Protein AF-A0A9X4RPV6-F1 (afdb_monomer_lite)

pLDDT: mean 88.68, std 17.24, range [26.91, 98.56]

Sequence (216 aa):
MQWIASFSATETVETGVLSFSPADNWWALANQGKLFLFALVYLLIRNYDFKQLKVKLEWRVLLWGPLIFIGAGLISDLAFTAFSYIPGLSGGYNFLGYLPYYDWNIMTVLNRFLAVDYSTVIYSLFNGFYEEFFFLGLLLSTDKKKRSLVLLFSTIVRISFHTYQGMVSALVIGVAFGLFYYYMYTRKNDNLLPYFLGHALADMVGTSFFSLFIAG

Structure (mmCIF, N/CA/C/O backbone):
data_AF-A0A9X4RPV6-F1
#
_entry.id   AF-A0A9X4RPV6-F1
#
loop_
_atom_site.group_PDB
_atom_site.id
_atom_site.type_symbol
_atom_site.label_atom_id
_atom_site.label_alt_id
_atom_site.label_comp_id
_atom_site.label_asym_id
_atom_site.label_entity_id
_atom_site.label_seq_id
_atom_site.pdbx_PDB_ins_code
_atom_site.Cartn_x
_atom_site.Cartn_y
_atom_site.Cartn_z
_atom_site.occupancy
_atom_site.B_iso_or_equiv
_atom_site.auth_seq_id
_atom_site.auth_comp_id
_atom_site.auth_asym_id
_atom_site.auth_atom_id
_atom_site.pdbx_PDB_model_num
ATOM 1 N N . MET A 1 1 ? 12.240 -8.143 -20.050 1.00 41.56 1 MET A N 1
ATOM 2 C CA . MET A 1 1 ? 12.759 -6.921 -19.398 1.00 41.56 1 MET A CA 1
ATOM 3 C C . MET A 1 1 ? 14.195 -6.684 -19.854 1.00 41.56 1 MET A C 1
ATOM 5 O O . MET A 1 1 ? 15.072 -7.408 -19.412 1.00 41.56 1 MET A O 1
ATOM 9 N N . GLN A 1 2 ? 14.426 -5.754 -20.789 1.00 27.88 2 GLN A N 1
ATOM 10 C CA . GLN A 1 2 ? 15.771 -5.452 -21.323 1.00 27.88 2 GLN A CA 1
ATOM 11 C C . GLN A 1 2 ? 15.981 -3.975 -21.728 1.00 27.88 2 GLN A C 1
ATOM 13 O O . GLN A 1 2 ? 17.032 -3.639 -22.258 1.00 27.88 2 GLN A O 1
ATOM 18 N N . TRP A 1 3 ? 15.029 -3.073 -21.463 1.00 26.91 3 TRP A N 1
ATOM 19 C CA . TRP A 1 3 ? 15.023 -1.728 -22.068 1.00 26.91 3 TRP A CA 1
ATOM 20 C C . TRP A 1 3 ? 15.426 -0.558 -21.153 1.00 26.91 3 TRP A C 1
ATOM 22 O O . TRP A 1 3 ? 15.271 0.594 -21.537 1.00 26.91 3 TRP A O 1
ATOM 32 N N . ILE A 1 4 ? 16.005 -0.832 -19.978 1.00 36.50 4 ILE A N 1
ATOM 33 C CA . ILE A 1 4 ? 16.652 0.199 -19.132 1.00 36.50 4 ILE A CA 1
ATOM 34 C C . ILE A 1 4 ? 18.194 0.127 -19.233 1.00 36.50 4 ILE A C 1
ATOM 36 O O . ILE A 1 4 ? 18.899 1.030 -18.803 1.00 36.50 4 ILE A O 1
ATOM 40 N N . ALA A 1 5 ? 18.749 -0.903 -19.882 1.00 28.75 5 ALA A N 1
ATOM 41 C CA . ALA A 1 5 ? 20.188 -1.179 -19.868 1.00 28.75 5 ALA A CA 1
ATOM 42 C C . ALA A 1 5 ? 21.038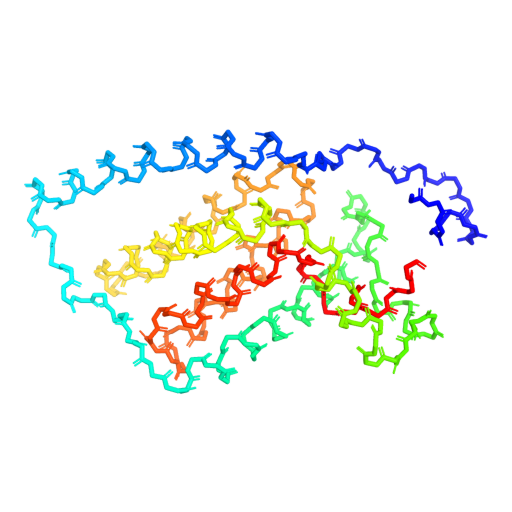 -0.403 -20.901 1.00 28.75 5 ALA A C 1
ATOM 44 O O . ALA A 1 5 ? 22.235 -0.662 -20.993 1.00 28.75 5 ALA A O 1
ATOM 45 N N . SER A 1 6 ? 20.477 0.506 -21.709 1.00 34.31 6 SER A N 1
ATOM 46 C CA . SER A 1 6 ? 21.208 1.060 -22.868 1.00 34.31 6 SER A CA 1
ATOM 47 C C . SER A 1 6 ? 21.722 2.497 -22.746 1.00 34.31 6 SER A C 1
ATOM 49 O O . SER A 1 6 ? 22.336 2.974 -23.698 1.00 34.31 6 SER A O 1
ATOM 51 N N . PHE A 1 7 ? 21.597 3.177 -21.602 1.00 32.94 7 PHE A N 1
ATOM 52 C CA . PHE A 1 7 ? 22.218 4.497 -21.435 1.00 32.94 7 PHE A CA 1
ATOM 53 C C . PHE A 1 7 ? 23.033 4.601 -20.141 1.00 32.94 7 PHE A C 1
ATOM 55 O O . PHE A 1 7 ? 22.523 4.886 -19.065 1.00 32.94 7 PHE A O 1
ATOM 62 N N . SER A 1 8 ? 24.345 4.427 -20.330 1.00 30.73 8 SER A N 1
ATOM 63 C CA . SER A 1 8 ? 25.457 4.560 -19.381 1.00 30.73 8 SER A CA 1
ATOM 64 C C . SER A 1 8 ? 25.695 3.371 -18.437 1.00 30.73 8 SER A C 1
ATOM 66 O O . SER A 1 8 ? 24.913 3.090 -17.544 1.00 30.73 8 SER A O 1
ATOM 68 N N . ALA A 1 9 ? 26.824 2.699 -18.689 1.00 30.48 9 ALA A N 1
ATOM 69 C CA . ALA A 1 9 ? 27.631 1.912 -17.757 1.00 30.48 9 ALA A CA 1
ATOM 70 C C . ALA A 1 9 ? 26.894 0.951 -16.806 1.00 30.48 9 ALA A C 1
ATOM 72 O O . ALA A 1 9 ? 26.433 1.332 -15.743 1.00 30.48 9 ALA A O 1
ATOM 73 N N . THR A 1 10 ? 26.919 -0.330 -17.176 1.00 36.59 10 THR A N 1
ATOM 74 C CA . THR A 1 10 ? 27.244 -1.468 -16.300 1.00 36.59 10 THR A CA 1
ATOM 75 C C . THR A 1 10 ? 26.964 -1.309 -14.800 1.00 36.59 10 THR A C 1
ATOM 77 O O . THR A 1 10 ? 27.858 -1.470 -13.977 1.00 36.59 10 THR A O 1
ATOM 80 N N . GLU A 1 11 ? 25.707 -1.120 -14.431 1.00 33.03 11 GLU A N 1
ATOM 81 C CA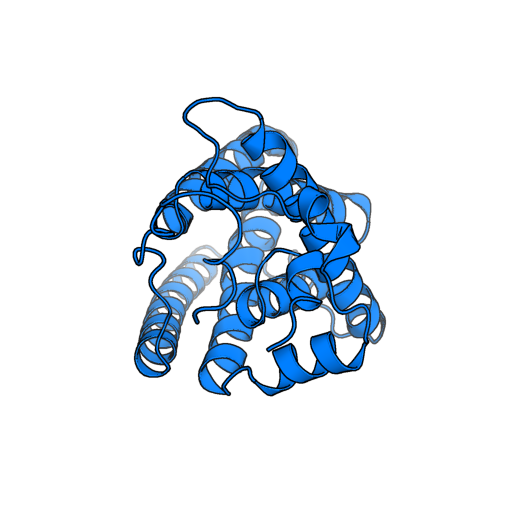 . GLU A 1 11 ? 25.181 -1.728 -13.220 1.00 33.03 11 GLU A CA 1
ATOM 82 C C . GLU A 1 11 ? 24.090 -2.681 -13.678 1.00 33.03 11 GLU A C 1
ATOM 84 O O . GLU A 1 11 ? 23.047 -2.294 -14.207 1.00 33.03 11 GLU A O 1
ATOM 89 N N . THR A 1 12 ? 24.379 -3.974 -13.558 1.00 31.70 12 THR A N 1
ATOM 90 C CA . THR A 1 12 ? 23.336 -4.985 -13.507 1.00 31.70 12 THR A CA 1
ATOM 91 C C . THR A 1 12 ? 22.351 -4.519 -12.448 1.00 31.70 12 THR A C 1
ATOM 93 O O . THR A 1 12 ? 22.670 -4.594 -11.264 1.00 31.70 12 THR A O 1
ATOM 96 N N . VAL A 1 13 ? 21.187 -4.008 -12.863 1.00 38.28 13 VAL A N 1
ATOM 97 C CA . VAL A 1 13 ? 20.015 -3.938 -11.987 1.00 38.28 13 VAL A CA 1
ATOM 98 C C . VAL A 1 13 ? 19.946 -5.316 -11.359 1.00 38.28 13 VAL A C 1
ATOM 100 O O . VAL A 1 13 ? 19.796 -6.296 -12.096 1.00 38.28 13 VAL A O 1
ATOM 103 N N . GLU A 1 14 ? 20.209 -5.404 -10.054 1.00 34.62 14 GLU A N 1
ATOM 104 C CA . GLU A 1 14 ? 20.222 -6.680 -9.359 1.00 34.62 14 GLU A CA 1
ATOM 105 C C . GLU A 1 14 ? 18.955 -7.421 -9.770 1.00 34.62 14 GLU A C 1
ATOM 107 O O . GLU A 1 14 ? 17.832 -6.969 -9.543 1.00 34.62 14 GLU A O 1
ATOM 112 N N . THR A 1 15 ? 19.144 -8.589 -10.371 1.00 38.56 15 THR A N 1
ATOM 113 C CA . THR A 1 15 ? 18.110 -9.584 -10.663 1.00 38.56 15 THR A CA 1
ATOM 114 C C . THR A 1 15 ? 17.518 -10.170 -9.367 1.00 38.56 15 THR A C 1
ATOM 116 O O . THR A 1 15 ? 17.123 -11.330 -9.335 1.00 38.56 15 THR A O 1
ATOM 119 N N . GLY A 1 16 ? 17.536 -9.399 -8.273 1.00 40.56 16 GLY A N 1
ATOM 120 C CA . GLY A 1 16 ? 17.254 -9.790 -6.898 1.00 40.56 16 GLY A CA 1
ATOM 121 C C . GLY A 1 16 ? 15.913 -9.292 -6.363 1.00 40.56 16 GLY A C 1
ATOM 122 O O . GLY A 1 16 ? 15.512 -9.730 -5.289 1.00 40.56 16 GLY A O 1
ATOM 123 N N . VAL A 1 17 ? 15.175 -8.442 -7.093 1.00 49.34 17 VAL A N 1
ATOM 124 C CA . VAL A 1 17 ? 13.754 -8.229 -6.776 1.00 49.34 17 VAL A CA 1
ATOM 125 C C . VAL A 1 17 ? 13.005 -9.474 -7.233 1.00 49.34 17 VAL A C 1
ATOM 127 O O . VAL A 1 17 ? 12.808 -9.686 -8.429 1.00 49.34 17 VAL A O 1
ATOM 130 N N . LEU A 1 18 ? 12.631 -10.323 -6.274 1.00 55.97 18 LEU A N 1
ATOM 131 C CA . LEU A 1 18 ? 11.821 -11.511 -6.524 1.00 55.97 18 LEU A CA 1
ATOM 132 C C . LEU A 1 18 ? 10.511 -11.084 -7.197 1.00 55.97 18 LEU A C 1
ATOM 134 O O . LEU A 1 18 ? 9.634 -10.502 -6.561 1.00 55.97 18 LEU A O 1
ATOM 138 N N . SER A 1 19 ? 10.385 -11.351 -8.496 1.00 65.75 19 SER A N 1
ATOM 139 C CA . SER A 1 19 ? 9.109 -11.235 -9.191 1.00 65.75 19 SER A CA 1
ATOM 140 C C . SER A 1 19 ? 8.231 -12.404 -8.764 1.00 65.75 19 SER A C 1
ATOM 142 O O . SER A 1 19 ? 8.635 -13.557 -8.930 1.00 65.75 19 SER A O 1
ATOM 144 N N . PHE A 1 20 ? 7.047 -12.118 -8.235 1.00 78.25 20 PHE A N 1
ATOM 145 C CA . PHE A 1 20 ? 6.103 -13.156 -7.846 1.00 78.25 20 PHE A CA 1
ATOM 146 C C . PHE A 1 20 ? 5.537 -13.821 -9.101 1.00 78.25 20 PHE A C 1
ATOM 148 O O . PHE A 1 20 ? 5.007 -13.157 -9.992 1.00 78.25 20 PHE A O 1
ATOM 155 N N . SER A 1 21 ? 5.664 -15.142 -9.184 1.00 90.12 21 SER A N 1
ATOM 156 C CA . SER A 1 21 ? 4.927 -15.932 -10.162 1.00 90.12 21 SER A CA 1
ATOM 157 C C . SER A 1 21 ? 3.460 -16.073 -9.734 1.00 90.12 21 SER A C 1
ATOM 159 O O . SER A 1 21 ? 3.132 -15.893 -8.557 1.00 90.12 21 SER A O 1
ATOM 161 N N . PRO A 1 22 ? 2.559 -16.503 -10.636 1.00 93.38 22 PRO A N 1
ATOM 162 C CA . PRO A 1 22 ? 1.189 -16.806 -10.242 1.00 93.38 22 PRO A CA 1
ATOM 163 C C . PRO A 1 22 ? 1.085 -17.832 -9.103 1.00 93.38 22 PRO A C 1
ATOM 165 O O . PRO A 1 22 ? 0.206 -17.729 -8.250 1.00 93.38 22 PRO A O 1
ATOM 168 N N . ALA A 1 23 ? 1.994 -18.811 -9.048 1.00 95.00 23 ALA A N 1
ATOM 169 C CA . ALA A 1 23 ? 2.036 -19.785 -7.959 1.00 95.00 23 ALA A CA 1
ATOM 170 C C . ALA A 1 23 ? 2.421 -19.135 -6.618 1.00 95.00 23 ALA A C 1
ATOM 172 O O . ALA A 1 23 ? 1.825 -19.466 -5.590 1.00 95.00 23 ALA A O 1
ATOM 173 N N . ASP A 1 24 ? 3.353 -18.177 -6.638 1.00 93.56 24 ASP A N 1
ATOM 174 C CA . ASP A 1 24 ? 3.757 -17.423 -5.448 1.00 93.56 24 ASP A CA 1
ATOM 175 C C . ASP A 1 24 ? 2.604 -16.566 -4.923 1.00 93.56 24 ASP A C 1
ATOM 177 O O . ASP A 1 24 ? 2.366 -16.547 -3.717 1.00 93.56 24 ASP A O 1
ATOM 181 N N . ASN A 1 25 ? 1.826 -15.938 -5.813 1.00 95.19 25 ASN A N 1
ATOM 182 C CA . ASN A 1 25 ? 0.630 -15.174 -5.441 1.00 95.19 25 ASN A CA 1
ATOM 183 C C . ASN A 1 25 ? -0.400 -16.045 -4.711 1.00 95.19 25 ASN A C 1
ATOM 185 O O . ASN A 1 25 ? -0.905 -15.664 -3.654 1.00 95.19 25 ASN A O 1
ATOM 189 N N . TRP A 1 26 ? -0.693 -17.244 -5.229 1.00 97.00 26 TRP A N 1
ATOM 190 C CA . TRP A 1 26 ? -1.620 -18.174 -4.574 1.00 97.00 26 TRP A CA 1
ATOM 191 C C . TRP A 1 26 ? -1.096 -18.674 -3.230 1.00 97.00 26 TRP A C 1
ATOM 193 O O . TRP A 1 26 ? -1.853 -18.768 -2.260 1.00 97.00 26 TRP A O 1
ATOM 203 N N . TRP A 1 27 ? 0.199 -18.977 -3.153 1.00 96.12 27 TRP A N 1
ATOM 204 C CA . TRP A 1 27 ? 0.835 -19.405 -1.913 1.00 96.12 27 TRP A CA 1
ATOM 205 C C . TRP A 1 27 ? 0.835 -18.288 -0.860 1.00 96.12 27 TRP A C 1
ATOM 207 O O . TRP A 1 27 ? 0.514 -18.534 0.308 1.00 96.12 27 TRP A O 1
ATOM 217 N N . ALA A 1 28 ? 1.139 -17.055 -1.265 1.00 94.25 28 ALA A N 1
ATOM 218 C CA . ALA A 1 28 ? 1.102 -15.880 -0.407 1.00 94.25 28 ALA A CA 1
ATOM 219 C C . ALA A 1 28 ? -0.326 -15.611 0.084 1.00 94.25 28 ALA A C 1
ATOM 221 O O . ALA A 1 28 ? -0.537 -15.492 1.291 1.00 94.25 28 ALA A O 1
ATOM 222 N N . LEU A 1 29 ? -1.316 -15.640 -0.815 1.00 97.00 29 LEU A N 1
ATOM 223 C CA . LEU A 1 29 ? -2.734 -15.494 -0.482 1.00 97.00 29 LEU A CA 1
ATOM 224 C C . LEU A 1 29 ? -3.183 -16.528 0.560 1.00 97.00 29 LEU A C 1
ATOM 226 O O . LEU A 1 29 ? -3.800 -16.171 1.565 1.00 97.00 29 LEU A O 1
ATOM 230 N N . ALA A 1 30 ? -2.844 -17.806 0.366 1.00 98.00 30 ALA A N 1
ATOM 231 C CA . ALA A 1 30 ? -3.206 -18.871 1.300 1.00 98.00 30 ALA A CA 1
ATOM 232 C C . ALA A 1 30 ? -2.565 -18.670 2.685 1.00 98.00 30 ALA A C 1
ATOM 234 O O . ALA A 1 30 ? -3.220 -18.854 3.717 1.00 98.00 30 ALA A O 1
ATOM 235 N N . ASN A 1 31 ? -1.292 -18.265 2.734 1.00 96.75 31 ASN A N 1
ATOM 236 C CA . ASN A 1 31 ? -0.602 -18.027 4.000 1.00 96.75 31 ASN A CA 1
ATOM 237 C C . ASN A 1 31 ? -1.101 -16.777 4.724 1.00 96.75 31 ASN A C 1
ATOM 239 O O . ASN A 1 31 ? -1.331 -16.848 5.934 1.00 96.75 31 ASN A O 1
ATOM 243 N N . GLN A 1 32 ? -1.322 -15.671 4.013 1.00 96.12 32 GLN A N 1
ATOM 244 C CA . GLN A 1 32 ? -1.925 -14.477 4.599 1.00 96.12 32 GLN A CA 1
ATOM 245 C C . GLN A 1 32 ? -3.344 -14.767 5.086 1.00 96.12 32 GLN A C 1
ATOM 247 O O . GLN A 1 32 ? -3.683 -14.391 6.202 1.00 96.12 32 GLN A O 1
ATOM 252 N N . GLY A 1 33 ? -4.147 -15.515 4.323 1.00 98.25 33 GLY A N 1
ATOM 253 C CA . GLY A 1 33 ? -5.487 -15.941 4.734 1.00 98.25 33 GLY A CA 1
ATOM 254 C C . GLY A 1 33 ? -5.477 -16.756 6.030 1.00 98.25 33 GLY A C 1
ATOM 255 O O . GLY A 1 33 ? -6.269 -16.500 6.937 1.00 98.25 33 GLY A O 1
ATOM 256 N N . LYS A 1 34 ? -4.525 -17.686 6.170 1.00 98.38 34 LYS A N 1
ATOM 257 C CA . LYS A 1 34 ? -4.320 -18.470 7.398 1.00 98.38 34 LYS A CA 1
ATOM 258 C C . LYS A 1 34 ? -3.942 -17.587 8.595 1.00 98.38 34 LYS A C 1
ATOM 260 O O . LYS A 1 34 ? -4.520 -17.735 9.670 1.00 98.38 34 LYS A O 1
ATOM 265 N N . LEU A 1 35 ? -2.991 -16.667 8.422 1.00 97.81 35 LEU A N 1
ATOM 266 C CA . LEU A 1 35 ? -2.572 -15.737 9.481 1.00 97.81 35 LEU A CA 1
ATOM 267 C C . LEU A 1 35 ? -3.693 -14.766 9.862 1.00 97.81 35 LEU A C 1
ATOM 269 O O . LEU A 1 35 ? -3.927 -14.526 11.046 1.00 97.81 35 LEU A O 1
ATOM 273 N N . PHE A 1 36 ? -4.427 -14.269 8.869 1.00 97.94 36 PHE A N 1
ATOM 274 C CA . PHE A 1 36 ? -5.595 -13.424 9.064 1.00 97.94 36 PHE A CA 1
ATOM 275 C C . PHE A 1 36 ? -6.677 -14.148 9.863 1.00 97.94 36 PHE A C 1
ATOM 277 O O . PHE A 1 36 ? -7.228 -13.570 10.795 1.00 97.94 36 PHE A O 1
ATOM 284 N N . LEU A 1 37 ? -6.940 -15.426 9.570 1.00 98.31 37 LEU A N 1
ATOM 285 C CA . LEU A 1 37 ? -7.897 -16.225 10.331 1.00 98.31 37 LEU A CA 1
ATOM 286 C C . LEU A 1 37 ? -7.478 -16.359 11.802 1.00 98.31 37 LEU A C 1
ATOM 288 O O . LEU A 1 37 ? -8.310 -16.169 12.688 1.00 98.31 37 LEU A O 1
ATOM 292 N N . PHE A 1 38 ? -6.195 -16.618 12.082 1.00 98.25 38 PHE A N 1
ATOM 293 C CA . PHE A 1 38 ? -5.696 -16.647 13.462 1.00 98.25 38 PHE A CA 1
ATOM 294 C C . PHE A 1 38 ? -5.838 -15.293 14.162 1.00 98.25 38 PHE A C 1
ATOM 296 O O . PHE A 1 38 ? -6.288 -15.241 15.308 1.00 98.25 38 PHE A O 1
ATOM 303 N N . ALA A 1 39 ? -5.508 -14.198 13.475 1.00 97.19 39 ALA A N 1
ATOM 304 C CA . ALA A 1 39 ? -5.686 -12.851 14.006 1.00 97.19 39 ALA A CA 1
ATOM 305 C C . ALA A 1 39 ? -7.167 -12.543 14.280 1.00 97.19 39 ALA A C 1
ATOM 307 O O . ALA A 1 39 ? -7.496 -12.003 15.334 1.00 97.19 39 ALA A O 1
ATOM 308 N N . LEU A 1 40 ? -8.072 -12.938 13.383 1.00 97.62 40 LEU A N 1
ATOM 309 C CA . LEU A 1 40 ? -9.509 -12.745 13.541 1.00 97.62 40 LEU A CA 1
ATOM 310 C C . LEU A 1 40 ? -10.047 -13.524 14.746 1.00 97.62 40 LEU A C 1
ATOM 312 O O . LEU A 1 40 ? -10.735 -12.944 15.583 1.00 97.62 40 LEU A O 1
ATOM 316 N N . VAL A 1 41 ? -9.683 -14.804 14.884 1.00 98.44 41 VAL A N 1
ATOM 317 C CA . VAL A 1 41 ? -10.038 -15.623 16.055 1.00 98.44 41 VAL A CA 1
ATOM 318 C C . VAL A 1 41 ? -9.522 -14.978 17.341 1.00 98.44 41 VAL A C 1
ATOM 320 O O . VAL A 1 41 ? -10.271 -14.857 18.309 1.00 98.44 41 VAL A O 1
ATOM 323 N N . TYR A 1 42 ? -8.276 -14.500 17.348 1.00 98.00 42 TYR A N 1
ATOM 324 C CA . TYR A 1 42 ? -7.719 -13.786 18.493 1.00 98.00 42 TYR A CA 1
ATOM 325 C C . TYR A 1 42 ? -8.532 -12.529 18.841 1.00 98.00 42 TYR A C 1
ATOM 327 O O . TYR A 1 42 ? -8.904 -12.342 19.998 1.00 98.00 42 TYR A O 1
ATOM 335 N N . LEU A 1 43 ? -8.861 -11.685 17.859 1.00 97.56 43 LEU A N 1
ATOM 336 C CA . LEU A 1 43 ? -9.652 -10.469 18.074 1.00 97.56 43 LEU A CA 1
ATOM 337 C C . LEU A 1 43 ? -11.061 -10.776 18.600 1.00 97.56 43 LEU A C 1
ATOM 339 O O . LEU A 1 43 ? -11.543 -10.068 19.486 1.00 97.56 43 LEU A O 1
ATOM 343 N N . LEU A 1 44 ? -11.691 -11.850 18.113 1.00 97.94 44 LEU A N 1
ATOM 344 C CA . LEU A 1 44 ? -12.985 -12.326 18.607 1.00 97.94 44 LEU A CA 1
ATOM 345 C C . LEU A 1 44 ? -12.896 -12.769 20.073 1.00 97.94 44 LEU A C 1
ATOM 347 O O . LEU A 1 44 ? -13.696 -12.319 20.889 1.00 97.94 44 LEU A O 1
ATOM 351 N N . ILE A 1 45 ? -11.883 -13.564 20.441 1.00 98.38 45 ILE A N 1
ATOM 352 C CA . ILE A 1 45 ? -11.634 -13.973 21.838 1.00 98.38 45 ILE A CA 1
ATOM 353 C C . ILE A 1 45 ? -11.412 -12.748 22.737 1.00 98.38 45 ILE A C 1
ATOM 355 O O . ILE A 1 45 ? -11.832 -12.720 23.894 1.00 98.38 45 ILE A O 1
ATOM 359 N N . ARG A 1 46 ? -10.752 -11.712 22.212 1.00 97.44 46 ARG A N 1
ATOM 360 C CA . ARG A 1 46 ? -10.494 -10.454 22.925 1.00 97.44 46 ARG A CA 1
ATOM 361 C C . ARG A 1 46 ? -11.683 -9.491 22.936 1.00 97.44 46 ARG A C 1
ATOM 363 O O . ARG A 1 46 ? -11.535 -8.407 23.495 1.00 97.44 46 ARG A O 1
ATOM 370 N N . ASN A 1 47 ? -12.835 -9.877 22.381 1.00 96.50 47 ASN A N 1
ATOM 371 C CA . ASN A 1 47 ? -14.030 -9.039 22.254 1.00 96.50 47 ASN A CA 1
ATOM 372 C C . ASN A 1 47 ? -13.722 -7.675 21.615 1.00 96.50 47 ASN A C 1
ATOM 374 O O . ASN A 1 47 ? -14.194 -6.635 22.074 1.00 96.50 47 ASN A O 1
ATOM 378 N N . TYR A 1 48 ? -12.875 -7.670 20.583 1.00 96.69 48 TYR A N 1
ATOM 379 C CA . TYR A 1 48 ? -12.536 -6.451 19.860 1.00 96.69 48 TYR A CA 1
ATOM 380 C C . TYR A 1 48 ? -13.790 -5.839 19.215 1.00 96.69 48 TYR A C 1
ATOM 382 O O . TYR A 1 48 ? -14.546 -6.524 18.525 1.00 96.69 48 TYR A O 1
ATOM 390 N N . ASP A 1 49 ? -14.006 -4.537 19.418 1.00 96.00 49 ASP A N 1
ATOM 391 C CA . ASP A 1 49 ? -15.132 -3.828 18.813 1.00 96.00 49 ASP A CA 1
ATOM 392 C C . ASP A 1 49 ? -14.827 -3.469 17.354 1.00 96.00 49 ASP A C 1
ATOM 394 O O . ASP A 1 49 ? -14.199 -2.452 17.065 1.00 96.00 49 ASP A O 1
ATOM 398 N N . PHE A 1 50 ? -15.293 -4.290 16.415 1.00 95.44 50 PHE A N 1
ATOM 399 C CA . PHE A 1 50 ? -15.119 -4.036 14.983 1.00 95.44 50 PHE A CA 1
ATOM 400 C C . PHE A 1 50 ? -15.886 -2.804 14.478 1.00 95.44 50 PHE A C 1
ATOM 402 O O . PHE A 1 50 ? -15.565 -2.305 13.403 1.00 95.44 50 PHE A O 1
ATOM 409 N N . LYS A 1 51 ? -16.853 -2.259 15.234 1.00 93.31 51 LYS A N 1
ATOM 410 C CA . LYS A 1 51 ? -17.622 -1.072 14.810 1.00 93.31 51 LYS A CA 1
ATOM 411 C C . LYS A 1 51 ? -16.768 0.192 14.741 1.00 93.31 51 LYS A C 1
ATOM 413 O O . LYS A 1 51 ? -17.147 1.146 14.063 1.00 93.31 51 LYS A O 1
ATOM 418 N N . GLN A 1 52 ? -15.623 0.211 15.425 1.00 93.75 52 GLN A N 1
ATOM 419 C CA . GLN A 1 52 ? -14.676 1.322 15.341 1.00 93.75 52 GLN A CA 1
ATOM 420 C C . GLN A 1 52 ? -13.953 1.385 13.984 1.00 93.75 52 GLN A C 1
ATOM 422 O O . GLN A 1 52 ? -13.453 2.447 13.610 1.00 93.75 52 GLN A O 1
ATOM 427 N N . LEU A 1 53 ? -13.923 0.277 13.233 1.00 95.44 53 LEU A N 1
ATOM 428 C CA . LEU A 1 53 ? -13.362 0.223 11.888 1.00 95.44 53 LEU A CA 1
ATOM 429 C C . LEU A 1 53 ? -14.391 0.731 10.880 1.00 95.44 53 LEU A C 1
ATOM 431 O O . LEU A 1 53 ? -15.446 0.135 10.665 1.00 95.44 53 LEU A O 1
ATOM 435 N N . LYS A 1 54 ? -14.074 1.843 10.223 1.00 95.94 54 LYS A N 1
ATOM 436 C CA . LYS A 1 54 ? -14.945 2.437 9.210 1.00 95.94 54 LYS A CA 1
ATOM 437 C C . LYS A 1 54 ? -14.618 1.850 7.845 1.00 95.94 54 LYS A C 1
ATOM 439 O O . LYS A 1 54 ? -13.737 2.340 7.150 1.00 95.94 54 LYS A O 1
ATOM 444 N N . VAL A 1 55 ? -15.353 0.817 7.452 1.00 96.44 55 VAL A N 1
ATOM 445 C CA . VAL A 1 55 ? -15.306 0.252 6.097 1.00 96.44 55 VAL A CA 1
ATOM 446 C C . VAL A 1 55 ? -16.666 0.483 5.453 1.00 96.44 55 VAL A C 1
ATOM 448 O O . VAL A 1 55 ? -17.639 -0.187 5.791 1.00 96.44 55 VAL A O 1
ATOM 451 N N . LYS A 1 56 ? -16.761 1.477 4.567 1.00 95.06 56 LYS A N 1
ATOM 452 C CA . LYS A 1 56 ? -18.019 1.839 3.902 1.00 95.06 56 LYS A CA 1
ATOM 453 C C . LYS A 1 56 ? -17.879 1.740 2.394 1.00 95.06 56 LYS A C 1
ATOM 455 O O . LYS A 1 56 ? -17.021 2.398 1.804 1.00 95.06 56 LYS A O 1
ATOM 460 N N . LEU A 1 57 ? -18.755 0.955 1.776 1.00 94.31 57 LEU A N 1
ATOM 461 C CA . LEU A 1 57 ? -18.894 0.935 0.329 1.00 94.31 57 LEU A CA 1
ATOM 462 C C . LEU A 1 57 ? -19.734 2.141 -0.101 1.00 94.31 57 LEU A C 1
ATOM 464 O O . LEU A 1 57 ? -20.945 2.177 0.094 1.00 94.31 57 LEU A O 1
ATOM 468 N N . GLU A 1 58 ? -19.070 3.143 -0.662 1.00 94.12 58 GLU A N 1
ATOM 469 C CA . GLU A 1 58 ? -19.687 4.365 -1.173 1.00 94.12 58 GLU A CA 1
ATOM 470 C C . GLU A 1 58 ? -19.060 4.703 -2.527 1.00 94.12 58 GLU A C 1
ATOM 472 O O . GLU A 1 58 ? -17.881 4.434 -2.750 1.00 94.12 58 GLU A O 1
ATOM 477 N N . TRP A 1 59 ? -19.796 5.375 -3.414 1.00 94.69 59 TRP A N 1
ATOM 478 C CA . TRP A 1 59 ? -19.280 5.779 -4.731 1.00 94.69 59 TRP A CA 1
ATOM 479 C C . TRP A 1 59 ? -17.994 6.613 -4.661 1.00 94.69 59 TRP A C 1
ATOM 481 O O . TRP A 1 59 ? -17.151 6.544 -5.551 1.00 94.69 59 TRP A O 1
ATOM 491 N N . ARG A 1 60 ? -17.797 7.349 -3.560 1.00 94.06 60 ARG A N 1
ATOM 492 C CA . ARG A 1 60 ? -16.576 8.122 -3.295 1.00 94.06 60 ARG A CA 1
ATOM 493 C C . ARG A 1 60 ? -15.321 7.250 -3.222 1.00 94.06 60 ARG A C 1
ATOM 495 O O . ARG A 1 60 ? -14.234 7.775 -3.425 1.00 94.06 60 ARG A O 1
ATOM 502 N N . VAL A 1 61 ? -15.443 5.950 -2.954 1.00 95.56 61 VAL A N 1
ATOM 503 C CA . VAL A 1 61 ? -14.312 5.010 -2.945 1.00 95.56 61 VAL A CA 1
ATOM 504 C C . VAL A 1 61 ? -13.668 4.910 -4.326 1.00 95.56 61 VAL A C 1
ATOM 506 O O . VAL A 1 61 ? -12.444 4.898 -4.409 1.00 95.56 61 VAL A O 1
ATOM 509 N N . LEU A 1 62 ? -14.469 4.942 -5.399 1.00 94.44 62 LEU A N 1
ATOM 510 C CA . LEU A 1 62 ? -13.968 4.912 -6.779 1.00 94.44 62 LEU A CA 1
ATOM 511 C C . LEU A 1 62 ? -13.174 6.171 -7.149 1.00 94.44 62 LEU A C 1
ATOM 513 O O . LEU A 1 62 ? -12.357 6.129 -8.058 1.00 94.44 62 LEU A O 1
ATOM 517 N N . LEU A 1 63 ? -13.392 7.279 -6.434 1.00 95.69 63 LEU A N 1
ATOM 518 C CA . LEU A 1 63 ? -12.582 8.488 -6.562 1.00 95.69 63 LEU A CA 1
ATOM 519 C C . LEU A 1 63 ? -11.352 8.427 -5.648 1.00 95.69 63 LEU A C 1
ATOM 521 O O . LEU A 1 63 ? -10.230 8.658 -6.087 1.00 95.69 63 LEU A O 1
ATOM 525 N N . TRP A 1 64 ? -11.552 8.120 -4.365 1.00 97.56 64 TRP A N 1
ATOM 526 C CA . TRP A 1 64 ? -10.482 8.170 -3.370 1.00 97.56 64 TRP A CA 1
ATOM 527 C C . TRP A 1 64 ? -9.417 7.093 -3.563 1.00 97.56 64 TRP A C 1
ATOM 529 O O . TRP A 1 64 ? -8.256 7.389 -3.315 1.00 97.56 64 TRP A O 1
ATOM 539 N N . GLY A 1 65 ? -9.775 5.885 -4.007 1.00 97.69 65 GLY A N 1
ATOM 540 C CA . GLY A 1 65 ? -8.806 4.810 -4.243 1.00 97.69 65 GLY A CA 1
ATOM 541 C C . GLY A 1 65 ? -7.734 5.211 -5.262 1.00 97.69 65 GLY A C 1
ATOM 542 O O . GLY A 1 65 ? -6.559 5.262 -4.897 1.00 97.69 65 GLY A O 1
ATOM 543 N N . PRO A 1 66 ? -8.117 5.599 -6.495 1.00 97.31 66 PRO A N 1
ATOM 544 C CA . PRO A 1 66 ? -7.174 6.115 -7.485 1.00 97.31 66 PRO A CA 1
ATOM 545 C C . PRO A 1 66 ? -6.414 7.364 -7.022 1.00 97.31 66 PRO A C 1
ATOM 547 O O . PRO A 1 66 ? -5.220 7.472 -7.278 1.00 97.31 66 PRO A O 1
ATOM 550 N N . LEU A 1 67 ? -7.057 8.295 -6.303 1.00 97.88 67 LEU A N 1
ATOM 551 C CA . LEU A 1 67 ? -6.370 9.485 -5.780 1.00 97.88 67 LEU A CA 1
ATOM 552 C C . LEU A 1 67 ? -5.291 9.143 -4.745 1.00 97.88 67 LEU A C 1
ATOM 554 O O . LEU A 1 67 ? -4.216 9.739 -4.765 1.00 97.88 67 LEU A O 1
ATOM 558 N N . ILE A 1 68 ? -5.569 8.202 -3.840 1.00 98.31 68 ILE A N 1
ATOM 559 C CA . ILE A 1 68 ? -4.597 7.720 -2.853 1.00 98.31 68 ILE A CA 1
ATOM 560 C C . ILE A 1 68 ? -3.454 7.002 -3.568 1.00 98.31 68 ILE A C 1
ATOM 562 O O . ILE A 1 68 ? -2.300 7.289 -3.267 1.00 98.31 68 ILE A O 1
ATOM 566 N N . PHE A 1 69 ? -3.760 6.136 -4.537 1.00 98.38 69 PHE A N 1
ATOM 567 C CA . PHE A 1 69 ? -2.756 5.456 -5.354 1.00 98.38 69 PHE A CA 1
ATOM 568 C C . PHE A 1 69 ? -1.825 6.450 -6.067 1.00 98.38 69 PHE A C 1
ATOM 570 O O . PHE A 1 69 ? -0.614 6.393 -5.879 1.00 98.38 69 PHE A O 1
ATOM 577 N N . ILE A 1 70 ? -2.379 7.422 -6.802 1.00 98.12 70 ILE A N 1
ATOM 578 C CA . ILE A 1 70 ? -1.597 8.444 -7.518 1.00 98.12 70 ILE A CA 1
ATOM 579 C C . ILE A 1 70 ? -0.773 9.291 -6.541 1.00 98.12 70 ILE A C 1
ATOM 581 O O . ILE A 1 70 ? 0.414 9.518 -6.766 1.00 98.12 70 ILE A O 1
ATOM 585 N N . GLY A 1 71 ? -1.379 9.751 -5.442 1.00 98.31 71 GLY A N 1
ATOM 586 C CA . GLY A 1 71 ? -0.692 10.575 -4.446 1.00 98.31 71 GLY A CA 1
ATOM 587 C C . GLY A 1 71 ? 0.469 9.841 -3.775 1.00 98.31 71 GLY A C 1
ATOM 588 O O . GLY A 1 71 ? 1.556 10.400 -3.637 1.00 98.31 71 GLY A O 1
ATOM 589 N N . ALA A 1 72 ? 0.264 8.576 -3.410 1.00 97.81 72 ALA A N 1
ATOM 590 C CA . ALA A 1 72 ? 1.310 7.729 -2.851 1.00 97.81 72 ALA A CA 1
ATOM 591 C C . ALA A 1 72 ? 2.408 7.425 -3.879 1.00 97.81 72 ALA A C 1
ATOM 593 O O . ALA A 1 72 ? 3.587 7.420 -3.526 1.00 97.81 72 ALA A O 1
ATOM 594 N N . GLY A 1 73 ? 2.022 7.243 -5.145 1.00 96.62 73 GLY A N 1
ATOM 595 C CA . GLY A 1 73 ? 2.929 7.058 -6.271 1.00 96.62 73 GLY A CA 1
ATOM 596 C C . GLY A 1 73 ? 3.890 8.228 -6.448 1.00 96.62 73 GLY A C 1
ATOM 597 O O . GLY A 1 73 ? 5.105 8.056 -6.410 1.00 96.62 73 GLY A O 1
ATOM 598 N N . LEU A 1 74 ? 3.345 9.442 -6.522 1.00 97.56 74 LEU A N 1
ATOM 599 C CA . LEU A 1 74 ? 4.127 10.674 -6.654 1.00 97.56 74 LEU A CA 1
ATOM 600 C C . LEU A 1 74 ? 5.046 10.926 -5.449 1.00 97.56 74 LEU A C 1
ATOM 602 O O . LEU A 1 74 ? 6.178 11.378 -5.607 1.00 97.56 74 LEU A O 1
ATOM 606 N N . ILE A 1 75 ? 4.578 10.630 -4.233 1.00 97.31 75 ILE A N 1
ATOM 607 C CA . ILE A 1 75 ? 5.407 10.732 -3.022 1.00 97.31 75 ILE A CA 1
ATOM 608 C C . ILE A 1 75 ? 6.553 9.722 -3.059 1.00 97.31 75 ILE A C 1
ATOM 610 O O . ILE A 1 75 ? 7.673 10.057 -2.671 1.00 97.31 75 ILE A O 1
ATOM 614 N N . SER A 1 76 ? 6.293 8.512 -3.547 1.00 94.19 76 SER A N 1
ATOM 615 C CA . SER A 1 76 ? 7.326 7.492 -3.715 1.00 94.19 76 SER A CA 1
ATOM 616 C C . SER A 1 76 ? 8.341 7.918 -4.772 1.00 94.19 76 SER A C 1
ATOM 618 O O . SER A 1 76 ? 9.535 7.824 -4.515 1.00 94.19 76 SER A O 1
ATOM 620 N N . ASP A 1 77 ? 7.904 8.483 -5.901 1.00 93.69 77 ASP A N 1
ATOM 621 C CA . ASP A 1 77 ? 8.792 9.012 -6.947 1.00 93.69 77 ASP A CA 1
ATOM 622 C C . ASP A 1 77 ? 9.740 10.095 -6.416 1.00 93.69 77 ASP A C 1
ATOM 624 O O . ASP A 1 77 ? 10.946 10.069 -6.688 1.00 93.69 77 ASP A O 1
ATOM 628 N N . LEU A 1 78 ? 9.209 11.018 -5.606 1.00 94.62 78 LEU A N 1
ATOM 629 C CA . LEU A 1 78 ? 10.001 12.033 -4.913 1.00 94.62 78 LEU A CA 1
ATOM 630 C C . LEU A 1 78 ? 10.985 11.403 -3.924 1.00 94.62 78 LEU A C 1
ATOM 632 O O . LEU A 1 78 ? 12.149 11.797 -3.889 1.00 94.62 78 LEU A O 1
ATOM 636 N N . ALA A 1 79 ? 10.538 10.425 -3.133 1.00 93.62 79 ALA A N 1
ATOM 637 C CA . ALA A 1 79 ? 11.372 9.766 -2.135 1.00 93.62 79 ALA A CA 1
ATOM 638 C C . ALA A 1 79 ? 12.510 8.963 -2.781 1.00 93.62 79 ALA A C 1
ATOM 640 O O . ALA A 1 79 ? 13.662 9.128 -2.390 1.00 93.62 79 ALA A O 1
ATOM 641 N N . PHE A 1 80 ? 12.221 8.157 -3.805 1.00 90.38 80 PHE A N 1
ATOM 642 C CA . PHE A 1 80 ? 13.230 7.429 -4.576 1.00 90.38 80 PHE A CA 1
ATOM 643 C C . PHE A 1 80 ? 14.252 8.382 -5.199 1.00 90.38 80 PHE A C 1
ATOM 645 O O . PHE A 1 80 ? 15.453 8.196 -5.015 1.00 90.38 80 PHE A O 1
ATOM 652 N N . THR A 1 81 ? 13.781 9.459 -5.836 1.00 89.69 81 THR A N 1
ATOM 653 C CA . THR A 1 81 ? 14.665 10.488 -6.398 1.00 89.69 81 THR A CA 1
ATOM 654 C C . THR A 1 81 ? 15.539 11.124 -5.314 1.00 89.69 81 THR A C 1
ATOM 656 O O . THR A 1 81 ? 16.742 11.271 -5.508 1.00 89.69 81 THR A O 1
ATOM 659 N N . ALA A 1 82 ? 14.985 11.445 -4.143 1.00 90.31 82 ALA A N 1
ATOM 660 C CA . ALA A 1 82 ? 15.760 11.981 -3.027 1.00 90.31 82 ALA A CA 1
ATOM 661 C C . ALA A 1 82 ? 16.841 10.996 -2.543 1.00 90.31 82 ALA A C 1
ATOM 663 O O . ALA A 1 82 ? 17.986 11.398 -2.341 1.00 90.31 82 ALA A O 1
ATOM 664 N N . PHE A 1 83 ? 16.511 9.705 -2.417 1.00 88.31 83 PHE A N 1
ATOM 665 C CA . PHE A 1 83 ? 17.474 8.661 -2.054 1.00 88.31 83 PHE A CA 1
ATOM 666 C C . PHE A 1 83 ? 18.565 8.460 -3.113 1.00 88.31 83 PHE A C 1
ATOM 668 O O . PHE A 1 83 ? 19.689 8.116 -2.754 1.00 88.31 83 PHE A O 1
ATOM 675 N N . SER A 1 84 ? 18.283 8.730 -4.393 1.00 86.38 84 SER A N 1
ATOM 676 C CA . SER A 1 84 ? 19.283 8.641 -5.468 1.00 86.38 84 SER A CA 1
ATOM 677 C C . SER A 1 84 ? 20.470 9.595 -5.283 1.00 86.38 84 SER A C 1
ATOM 679 O O . SER A 1 84 ? 21.561 9.314 -5.770 1.00 86.38 84 SER A O 1
ATOM 681 N N . TYR A 1 85 ? 20.292 10.681 -4.523 1.00 86.94 85 TYR A N 1
ATOM 682 C CA . TYR A 1 85 ? 21.354 11.641 -4.216 1.00 86.94 85 TYR A CA 1
ATOM 683 C C . TYR A 1 85 ? 22.189 11.273 -2.981 1.00 86.94 85 TYR A C 1
ATOM 685 O O . TYR A 1 85 ? 23.129 11.999 -2.658 1.00 86.94 85 TYR A O 1
ATOM 693 N N . ILE A 1 86 ? 21.865 10.185 -2.272 1.00 86.25 86 ILE A N 1
ATOM 694 C CA . ILE A 1 86 ? 22.593 9.750 -1.074 1.00 86.25 86 ILE A CA 1
ATOM 695 C C . ILE A 1 86 ? 23.633 8.687 -1.467 1.00 86.25 86 ILE A C 1
ATOM 697 O O . ILE A 1 86 ? 23.253 7.568 -1.828 1.00 86.25 86 ILE A O 1
ATOM 701 N N . PRO A 1 87 ? 24.946 8.981 -1.362 1.00 80.69 87 PRO A N 1
ATOM 702 C CA . PRO A 1 87 ? 25.989 8.010 -1.682 1.00 80.69 87 PRO A CA 1
ATOM 703 C C . PRO A 1 87 ? 25.866 6.742 -0.829 1.00 80.69 87 PRO A C 1
ATOM 705 O O . PRO A 1 87 ? 25.701 6.821 0.387 1.00 80.69 87 PRO A O 1
ATOM 708 N N . GLY A 1 88 ? 25.949 5.571 -1.465 1.00 76.38 88 GLY A N 1
ATOM 709 C CA . GLY A 1 88 ? 25.837 4.271 -0.788 1.00 76.38 88 GLY A CA 1
ATOM 710 C C . GLY A 1 88 ? 24.407 3.849 -0.425 1.00 76.38 88 GLY A C 1
ATOM 711 O O . GLY A 1 88 ? 24.223 2.765 0.122 1.00 76.38 88 GLY A O 1
ATOM 712 N N . LEU A 1 89 ? 23.402 4.674 -0.740 1.00 72.94 89 LEU A N 1
ATOM 713 C CA . LEU A 1 89 ? 21.979 4.362 -0.563 1.00 72.94 89 LEU A CA 1
ATOM 714 C C . LEU A 1 89 ? 21.160 4.587 -1.845 1.00 72.94 89 LEU A C 1
ATOM 716 O O . LEU A 1 89 ? 19.944 4.406 -1.841 1.00 72.94 89 LEU A O 1
ATOM 720 N N . SER A 1 90 ? 21.809 4.981 -2.942 1.00 65.38 90 SER A N 1
ATOM 721 C CA . SER A 1 90 ? 21.178 5.167 -4.242 1.00 65.38 90 SER A CA 1
ATOM 722 C C . SER A 1 90 ? 20.856 3.803 -4.851 1.00 65.38 90 SER A C 1
ATOM 724 O O . SER A 1 90 ? 21.719 3.154 -5.429 1.00 65.38 90 SER A O 1
ATOM 726 N N . GLY A 1 91 ? 19.604 3.360 -4.759 1.00 62.09 91 GLY A N 1
ATOM 727 C CA . GLY A 1 91 ? 19.146 2.124 -5.411 1.00 62.09 91 GLY A CA 1
ATOM 728 C C . GLY A 1 91 ? 19.025 2.227 -6.940 1.00 62.09 91 GLY A C 1
ATOM 729 O O . GLY A 1 91 ? 18.227 1.508 -7.523 1.00 62.09 91 GLY A O 1
ATOM 730 N N . GLY A 1 92 ? 19.697 3.192 -7.581 1.00 69.19 92 GLY A N 1
ATOM 731 C CA . GLY A 1 92 ? 19.552 3.497 -9.013 1.00 69.19 92 GLY A CA 1
ATOM 732 C C . GLY A 1 92 ? 18.200 4.106 -9.420 1.00 69.19 92 GLY A C 1
ATOM 733 O O . GLY A 1 92 ? 17.992 4.435 -10.585 1.00 69.19 92 GLY A O 1
ATOM 734 N N . TYR A 1 93 ? 17.269 4.292 -8.481 1.00 70.06 93 TYR A N 1
ATOM 735 C CA . TYR A 1 93 ? 15.923 4.790 -8.761 1.00 70.06 93 TYR A CA 1
ATOM 736 C C . TYR A 1 93 ? 15.885 6.323 -8.842 1.00 70.06 93 TYR A C 1
ATOM 738 O O . TYR A 1 93 ? 15.849 6.998 -7.817 1.00 70.06 93 TYR A O 1
ATOM 746 N N . ASN A 1 94 ? 15.841 6.884 -10.052 1.00 83.56 94 ASN A N 1
ATOM 747 C CA . ASN A 1 94 ? 15.632 8.321 -10.274 1.00 83.56 94 ASN A CA 1
ATOM 748 C C . ASN A 1 94 ? 14.493 8.576 -11.271 1.00 83.56 94 ASN A C 1
ATOM 750 O O . ASN A 1 94 ? 14.724 9.001 -12.400 1.00 83.56 94 ASN A O 1
ATOM 754 N N . PHE A 1 95 ? 13.251 8.317 -10.856 1.00 85.06 95 PHE A N 1
ATOM 755 C CA . PHE A 1 95 ? 12.075 8.449 -11.725 1.00 85.06 95 PHE A CA 1
ATOM 756 C C . PHE A 1 95 ? 11.913 9.868 -12.305 1.00 85.06 95 PHE A C 1
ATOM 758 O O . PHE A 1 95 ? 11.589 10.029 -13.477 1.00 85.06 95 PHE A O 1
ATOM 765 N N . LEU A 1 96 ? 12.229 10.919 -11.542 1.00 87.75 96 LEU A N 1
ATOM 766 C CA . LEU A 1 96 ? 12.144 12.293 -12.056 1.00 87.75 96 LEU A CA 1
ATOM 767 C C . LEU A 1 96 ? 13.223 12.618 -13.097 1.00 87.75 96 LEU A C 1
ATOM 769 O O . LEU A 1 96 ? 12.982 13.410 -14.009 1.00 87.75 96 LEU A O 1
ATOM 773 N N . GLY A 1 97 ? 14.394 11.989 -13.005 1.00 85.81 97 GLY A N 1
ATOM 774 C CA . GLY A 1 97 ? 15.455 12.117 -14.003 1.00 85.81 97 GLY A CA 1
ATOM 775 C C . GLY A 1 97 ? 15.061 11.591 -15.385 1.00 85.81 97 GLY A C 1
ATOM 776 O O . GLY A 1 97 ? 15.649 12.010 -16.382 1.00 85.81 97 GLY A O 1
ATOM 777 N N . TYR A 1 98 ? 14.040 10.727 -15.463 1.00 86.00 98 TYR A N 1
ATOM 778 C CA . TYR A 1 98 ? 13.576 10.121 -16.711 1.00 86.00 98 TYR A CA 1
ATOM 779 C C . TYR A 1 98 ? 12.352 10.801 -17.339 1.00 86.00 98 TYR A C 1
ATOM 781 O O . TYR A 1 98 ? 11.841 10.302 -18.339 1.00 86.00 98 TYR A O 1
ATOM 789 N N . LEU A 1 99 ? 11.907 11.956 -16.824 1.00 88.75 99 LEU A N 1
ATOM 790 C CA . LEU A 1 99 ? 10.735 12.680 -17.346 1.00 88.75 99 LEU A CA 1
ATOM 791 C C . LEU A 1 99 ? 10.687 12.832 -18.884 1.00 88.75 99 LEU A C 1
ATOM 793 O O . LEU A 1 99 ? 9.605 12.641 -19.446 1.00 88.75 99 LEU A O 1
ATOM 797 N N . PRO A 1 100 ? 11.802 13.128 -19.591 1.00 91.12 100 PRO A N 1
ATOM 798 C CA . PRO A 1 100 ? 11.791 13.249 -21.052 1.00 91.12 100 PRO A CA 1
ATOM 799 C C . PRO A 1 100 ? 11.567 11.933 -21.812 1.00 91.12 100 PRO A C 1
ATOM 801 O O . PRO A 1 100 ? 11.276 11.977 -23.003 1.00 91.12 100 PRO A O 1
ATOM 804 N N . TYR A 1 101 ? 11.736 10.781 -21.157 1.00 88.50 101 TYR A N 1
ATOM 805 C CA . TYR A 1 101 ? 11.724 9.457 -21.790 1.00 88.50 101 TYR A CA 1
ATOM 806 C C . TYR A 1 101 ? 10.436 8.669 -21.536 1.00 88.50 101 TYR A C 1
ATOM 808 O O . TYR A 1 101 ? 10.264 7.590 -22.100 1.00 88.50 101 TYR A O 1
ATOM 816 N N . TYR A 1 102 ? 9.539 9.176 -20.689 1.00 91.88 102 TYR A N 1
ATOM 817 C CA . TYR A 1 102 ? 8.241 8.551 -20.475 1.00 91.88 102 TYR A CA 1
ATOM 818 C C . TYR A 1 102 ? 7.333 8.714 -21.694 1.00 91.88 102 TYR A C 1
ATOM 820 O O . TYR A 1 102 ? 7.256 9.777 -22.312 1.00 91.88 102 TYR A O 1
ATOM 828 N N . ASP A 1 103 ? 6.603 7.651 -22.006 1.00 93.31 103 ASP A N 1
ATOM 829 C CA . ASP A 1 103 ? 5.531 7.657 -22.984 1.00 93.31 103 ASP A CA 1
ATOM 830 C C . ASP A 1 103 ? 4.257 8.178 -22.314 1.00 93.31 103 ASP A C 1
ATOM 832 O O . ASP A 1 103 ? 3.508 7.433 -21.681 1.00 93.31 103 ASP A O 1
ATOM 836 N N . TRP A 1 104 ? 4.027 9.487 -22.441 1.00 93.38 104 TRP A N 1
ATOM 837 C CA . TRP A 1 104 ? 2.893 10.231 -21.872 1.00 93.38 104 TRP A CA 1
ATOM 838 C C . TRP A 1 104 ? 1.533 9.895 -22.514 1.00 93.38 104 TRP A C 1
ATOM 840 O O . TRP A 1 104 ? 0.640 10.740 -22.605 1.00 93.38 104 TRP A O 1
ATOM 850 N N . ASN A 1 105 ? 1.357 8.658 -22.966 1.00 95.00 105 ASN A N 1
ATOM 851 C CA . ASN A 1 105 ? 0.119 8.136 -23.505 1.00 95.00 105 ASN A CA 1
ATOM 852 C C . ASN A 1 105 ? -0.677 7.413 -22.410 1.00 95.00 105 ASN A C 1
ATOM 854 O O . ASN A 1 105 ? -0.187 6.496 -21.753 1.00 95.00 105 ASN A O 1
ATOM 858 N N . ILE A 1 106 ? -1.952 7.776 -22.245 1.00 93.81 106 ILE A N 1
ATOM 859 C CA . ILE A 1 106 ? -2.849 7.095 -21.300 1.00 93.81 106 ILE A CA 1
ATOM 860 C C . ILE A 1 106 ? -2.985 5.597 -21.602 1.00 93.81 106 ILE A C 1
ATOM 862 O O . ILE A 1 106 ? -3.165 4.795 -20.687 1.00 93.81 106 ILE A O 1
ATOM 866 N N . MET A 1 107 ? -2.856 5.201 -22.871 1.00 95.81 107 MET A N 1
ATOM 867 C CA . MET A 1 107 ? -2.912 3.799 -23.269 1.00 95.81 107 MET A CA 1
ATOM 868 C C . MET A 1 107 ? -1.758 2.987 -22.674 1.00 95.81 107 MET A C 1
ATOM 870 O O . MET A 1 107 ? -1.937 1.813 -22.374 1.00 95.81 107 MET A O 1
ATOM 874 N N . THR A 1 108 ? -0.609 3.610 -22.419 1.00 94.12 108 THR A N 1
ATOM 875 C CA . THR A 1 108 ? 0.549 2.961 -21.787 1.00 94.12 108 THR A CA 1
ATOM 876 C C . THR A 1 108 ? 0.245 2.597 -20.338 1.00 94.12 108 THR A C 1
ATOM 878 O O . THR A 1 108 ? 0.501 1.469 -19.917 1.00 94.12 108 THR A O 1
ATOM 881 N N . VAL A 1 109 ? -0.445 3.482 -19.614 1.00 94.50 109 VAL A N 1
ATOM 882 C CA . VAL A 1 109 ? -0.956 3.194 -18.266 1.00 94.50 109 VAL A CA 1
ATOM 883 C C . VAL A 1 109 ? -2.017 2.092 -18.303 1.00 94.50 109 VAL A C 1
ATOM 885 O O . VAL A 1 109 ? -1.956 1.150 -17.516 1.00 94.50 109 VAL A O 1
ATOM 888 N N . LEU A 1 110 ? -2.984 2.178 -19.224 1.00 95.25 110 LEU A N 1
ATOM 889 C CA . LEU A 1 110 ? -4.050 1.175 -19.340 1.00 95.25 110 LEU A CA 1
ATOM 890 C C . LEU A 1 110 ? -3.489 -0.214 -19.663 1.00 95.25 110 LEU A C 1
ATOM 892 O O . LEU A 1 110 ? -3.868 -1.187 -19.016 1.00 95.25 110 LEU A O 1
ATOM 896 N N . ASN A 1 111 ? -2.548 -0.303 -20.602 1.00 93.88 111 ASN A N 1
ATOM 897 C CA . ASN A 1 111 ? -1.903 -1.557 -20.977 1.00 93.88 111 ASN A CA 1
ATOM 898 C C . ASN A 1 111 ? -1.155 -2.196 -19.804 1.00 93.88 111 ASN A C 1
ATOM 900 O O . ASN A 1 111 ? -1.160 -3.418 -19.690 1.00 93.88 111 ASN A O 1
ATOM 904 N N . ARG A 1 112 ? -0.576 -1.402 -18.892 1.00 91.69 112 ARG A N 1
ATOM 905 C CA . ARG A 1 112 ? 0.038 -1.938 -17.668 1.00 91.69 112 ARG A CA 1
ATOM 906 C C . ARG A 1 112 ? -0.970 -2.629 -16.770 1.00 91.69 112 ARG A C 1
ATOM 908 O O . ARG A 1 112 ? -0.706 -3.745 -16.349 1.00 91.69 112 ARG A O 1
ATOM 915 N N . PHE A 1 113 ? -2.124 -2.011 -16.524 1.00 93.94 113 PHE A N 1
ATOM 916 C CA . PHE A 1 113 ? -3.188 -2.643 -15.738 1.00 93.94 113 PHE A CA 1
ATOM 917 C C . PHE A 1 113 ? -3.782 -3.869 -16.442 1.00 93.94 113 PHE A C 1
ATOM 919 O O . PHE A 1 113 ? -4.070 -4.864 -15.786 1.00 93.94 113 PHE A O 1
ATOM 926 N N . LEU A 1 114 ? -3.935 -3.828 -17.769 1.00 94.94 114 LEU A N 1
ATOM 927 C CA . LEU A 1 114 ? -4.439 -4.962 -18.552 1.00 94.94 114 LEU A CA 1
ATOM 928 C C . LEU A 1 114 ? -3.455 -6.140 -18.616 1.00 94.94 114 LEU A C 1
ATOM 930 O O . LEU A 1 114 ? -3.885 -7.272 -18.820 1.00 94.94 114 LEU A O 1
ATOM 934 N N . ALA A 1 115 ? -2.157 -5.884 -18.447 1.00 92.81 115 ALA A N 1
ATOM 935 C CA . ALA A 1 115 ? -1.123 -6.915 -18.408 1.00 92.81 115 ALA A CA 1
ATOM 936 C C . ALA A 1 115 ? -1.025 -7.632 -17.049 1.00 92.81 115 ALA A C 1
ATOM 938 O O . ALA A 1 115 ? -0.334 -8.647 -16.956 1.00 92.81 115 ALA A O 1
ATOM 939 N N . VAL A 1 116 ? -1.693 -7.125 -16.005 1.00 92.75 116 VAL A N 1
ATOM 940 C CA . VAL A 1 116 ? -1.696 -7.747 -14.676 1.00 92.75 116 VAL A CA 1
ATOM 941 C C . VAL A 1 116 ? -2.481 -9.050 -14.735 1.00 92.75 116 VAL A C 1
ATOM 943 O O . VAL A 1 116 ? -3.650 -9.082 -15.124 1.00 92.75 116 VAL A O 1
ATOM 946 N N . ASP A 1 117 ? -1.847 -10.146 -14.331 1.00 93.75 117 ASP A N 1
ATOM 947 C CA . ASP A 1 117 ? -2.512 -11.437 -14.302 1.00 93.75 117 ASP A CA 1
ATOM 948 C C . ASP A 1 117 ? -3.554 -11.507 -13.171 1.00 93.75 117 ASP A C 1
ATOM 950 O O . ASP A 1 117 ? -3.459 -10.851 -12.131 1.00 93.75 117 ASP A O 1
ATOM 954 N N . TYR A 1 118 ? -4.561 -12.357 -13.358 1.00 96.12 118 TYR A N 1
ATOM 955 C CA . TYR A 1 118 ? -5.683 -12.456 -12.425 1.00 96.12 118 TYR A CA 1
ATOM 956 C C . TYR A 1 118 ? -5.276 -12.895 -11.005 1.00 96.12 118 TYR A C 1
ATOM 958 O O . TYR A 1 118 ? -5.955 -12.526 -10.047 1.00 96.12 118 TYR A O 1
ATOM 966 N N . SER A 1 119 ? -4.192 -13.669 -10.847 1.00 96.94 119 SER A N 1
ATOM 967 C CA . SER A 1 119 ? -3.722 -14.091 -9.523 1.00 96.94 119 SER A CA 1
ATOM 968 C C . SER A 1 119 ? -3.106 -12.920 -8.765 1.00 96.94 119 SER A C 1
ATOM 970 O O . SER A 1 119 ? -3.398 -12.762 -7.581 1.00 96.94 119 SER A O 1
ATOM 972 N N . THR A 1 120 ? -2.361 -12.051 -9.461 1.00 96.06 120 THR A N 1
ATOM 973 C CA . THR A 1 120 ? -1.867 -10.786 -8.908 1.00 96.06 120 THR A CA 1
ATOM 974 C C . THR A 1 120 ? -3.041 -9.906 -8.502 1.00 96.06 120 THR A C 1
ATOM 976 O O . THR A 1 120 ? -3.074 -9.452 -7.368 1.00 96.06 120 THR A O 1
ATOM 979 N N . VAL A 1 121 ? -4.074 -9.751 -9.342 1.00 97.69 121 VAL A N 1
ATOM 980 C CA . VAL A 1 121 ? -5.256 -8.943 -8.978 1.00 97.69 121 VAL A CA 1
ATOM 981 C C . VAL A 1 121 ? -5.906 -9.428 -7.676 1.00 97.69 121 VAL A C 1
ATOM 983 O O . VAL A 1 121 ? -6.176 -8.628 -6.779 1.00 97.69 121 VAL A O 1
ATOM 986 N N . ILE A 1 122 ? -6.159 -10.735 -7.553 1.00 98.31 122 ILE A N 1
ATOM 987 C CA . ILE A 1 122 ? -6.803 -11.315 -6.364 1.00 98.31 122 ILE A CA 1
ATOM 988 C C . ILE A 1 122 ? -5.906 -11.170 -5.133 1.00 98.31 122 ILE A C 1
ATOM 990 O O . ILE A 1 122 ? -6.385 -10.766 -4.070 1.00 98.31 122 ILE A O 1
ATOM 994 N N . TYR A 1 123 ? -4.616 -11.480 -5.277 1.00 97.81 123 TYR A N 1
ATOM 995 C CA . TYR A 1 123 ? -3.646 -11.346 -4.200 1.00 97.81 123 TYR A CA 1
ATOM 996 C C . TYR A 1 123 ? -3.526 -9.893 -3.733 1.00 97.81 123 TYR A C 1
ATOM 998 O O . TYR A 1 123 ? -3.704 -9.641 -2.548 1.00 97.81 123 TYR A O 1
ATOM 1006 N N . SER A 1 124 ? -3.334 -8.933 -4.639 1.00 97.88 124 SER A N 1
ATOM 1007 C CA . SER A 1 124 ? -3.212 -7.506 -4.325 1.00 97.88 124 SER A CA 1
ATOM 1008 C C . SER A 1 124 ? -4.447 -6.949 -3.617 1.00 97.88 124 SER A C 1
ATOM 1010 O O . SER A 1 124 ? -4.319 -6.166 -2.679 1.00 97.88 124 SER A O 1
ATOM 1012 N N . LEU A 1 125 ? -5.657 -7.366 -4.013 1.00 98.38 125 LEU A N 1
ATOM 1013 C CA . LEU A 1 125 ? -6.888 -6.970 -3.315 1.00 98.38 125 LEU A CA 1
ATOM 1014 C C . LEU A 1 125 ? -6.910 -7.477 -1.868 1.00 98.38 125 LEU A C 1
ATOM 1016 O O . LEU A 1 125 ? -7.307 -6.740 -0.962 1.00 98.38 125 LEU A O 1
ATOM 1020 N N . PHE A 1 126 ? -6.485 -8.722 -1.643 1.00 98.56 126 PHE A N 1
ATOM 1021 C CA . PHE A 1 126 ? -6.413 -9.285 -0.300 1.00 98.56 126 PHE A CA 1
ATOM 1022 C C . 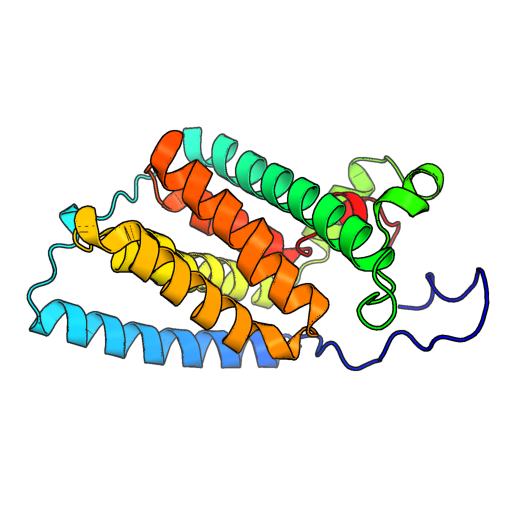PHE A 1 126 ? -5.265 -8.686 0.518 1.00 98.56 126 PHE A C 1
ATOM 1024 O O . PHE A 1 126 ? -5.483 -8.360 1.680 1.00 98.56 126 PHE A O 1
ATOM 1031 N N . ASN A 1 127 ? -4.089 -8.484 -0.079 1.00 98.00 127 ASN A N 1
ATOM 1032 C CA . ASN A 1 127 ? -2.918 -7.905 0.576 1.00 98.00 127 ASN A CA 1
ATOM 1033 C C . ASN A 1 127 ? -3.175 -6.451 0.991 1.00 98.00 127 ASN A C 1
ATOM 1035 O O . ASN A 1 127 ? -2.982 -6.099 2.154 1.00 98.00 127 ASN A O 1
ATOM 1039 N N . GLY A 1 128 ? -3.729 -5.636 0.088 1.00 98.00 128 GLY A N 1
ATOM 1040 C CA . GLY A 1 128 ? -4.098 -4.255 0.389 1.00 98.00 128 GLY A CA 1
ATOM 1041 C C . GLY A 1 128 ? -5.145 -4.145 1.500 1.00 98.00 128 GLY A C 1
ATOM 1042 O O . GLY A 1 128 ? -5.070 -3.247 2.339 1.00 98.00 128 GLY A O 1
ATOM 1043 N N . PHE A 1 129 ? -6.092 -5.088 1.569 1.00 98.38 129 PHE A N 1
ATOM 1044 C CA . PHE A 1 129 ? -6.961 -5.231 2.738 1.00 98.38 129 PHE A CA 1
ATOM 1045 C C . PHE A 1 129 ? -6.165 -5.635 3.986 1.00 98.38 129 PHE A C 1
ATOM 1047 O O . PHE A 1 129 ? -6.281 -4.977 5.014 1.00 98.38 129 PHE A O 1
ATOM 1054 N N . TYR A 1 130 ? -5.378 -6.706 3.909 1.00 98.19 130 TYR A N 1
ATOM 1055 C CA . TYR A 1 130 ? -4.675 -7.328 5.028 1.00 98.19 130 TYR A CA 1
ATOM 1056 C C . TYR A 1 130 ? -3.725 -6.351 5.733 1.00 98.19 130 TYR A C 1
ATOM 1058 O O . TYR A 1 130 ? -3.798 -6.185 6.955 1.00 98.19 130 TYR A O 1
ATOM 1066 N N . GLU A 1 131 ? -2.875 -5.664 4.971 1.00 97.94 131 GLU A N 1
ATOM 1067 C CA . GLU A 1 131 ? -1.902 -4.722 5.515 1.00 97.94 131 GLU A CA 1
ATOM 1068 C C . GLU A 1 131 ? -2.581 -3.497 6.123 1.00 97.94 131 GLU A C 1
ATOM 1070 O O . GLU A 1 131 ? -2.341 -3.152 7.282 1.00 97.94 131 GLU A O 1
ATOM 1075 N N . GLU A 1 132 ? -3.472 -2.836 5.388 1.00 98.25 132 GLU A N 1
ATOM 1076 C CA . GLU A 1 132 ? -4.072 -1.592 5.867 1.00 98.25 132 GLU A CA 1
ATOM 1077 C C . GLU A 1 132 ? -5.147 -1.835 6.940 1.00 98.25 132 GLU A C 1
ATOM 1079 O O . GLU A 1 132 ? -5.362 -0.981 7.806 1.00 98.25 132 GLU A O 1
ATOM 1084 N N . PHE A 1 133 ? -5.774 -3.016 6.971 1.00 97.81 133 PHE A N 1
ATOM 1085 C CA . PHE A 1 133 ? -6.578 -3.459 8.111 1.00 97.81 133 PHE A CA 1
ATOM 1086 C C . PHE A 1 133 ? -5.730 -3.500 9.383 1.00 97.81 133 PHE A C 1
ATOM 1088 O O . PHE A 1 133 ? -6.169 -3.016 10.426 1.00 97.81 133 PHE A O 1
ATOM 1095 N N . PHE A 1 134 ? -4.499 -4.010 9.305 1.00 97.56 134 PHE A N 1
ATOM 1096 C CA . PHE A 1 134 ? -3.575 -4.002 10.432 1.00 97.56 134 PHE A CA 1
ATOM 1097 C C . PHE A 1 134 ? -3.089 -2.581 10.769 1.00 97.56 134 PHE A C 1
ATOM 1099 O O . PHE A 1 134 ? -3.280 -2.119 11.897 1.00 97.56 134 PHE A O 1
ATOM 1106 N N . PHE A 1 135 ? -2.506 -1.859 9.810 1.00 97.69 135 PHE A N 1
ATOM 1107 C CA . PHE A 1 135 ? -1.844 -0.578 10.070 1.00 97.69 135 PHE A CA 1
ATOM 1108 C C . PHE A 1 135 ? -2.793 0.584 10.336 1.00 97.69 135 PHE A C 1
ATOM 1110 O O . PHE A 1 135 ? -2.586 1.338 11.286 1.00 97.69 135 PHE A O 1
ATOM 1117 N N . LEU A 1 136 ? -3.817 0.766 9.506 1.00 97.56 136 LEU A N 1
ATOM 1118 C CA . LEU A 1 136 ? -4.754 1.879 9.652 1.00 97.56 136 LEU A CA 1
ATOM 1119 C C . LEU A 1 136 ? -5.966 1.490 10.493 1.00 97.56 136 LEU A C 1
ATOM 1121 O O . LEU A 1 136 ? -6.486 2.322 11.235 1.00 97.56 136 LEU A O 1
ATOM 1125 N N . GLY A 1 137 ? -6.404 0.235 10.409 1.00 96.94 137 GLY A N 1
ATOM 1126 C CA . GLY A 1 137 ? -7.503 -0.275 11.220 1.00 96.94 137 GLY A CA 1
ATOM 1127 C C . GLY A 1 137 ? -7.079 -0.537 12.664 1.00 96.94 137 GLY A C 1
ATOM 1128 O O . GLY A 1 137 ? -7.390 0.245 13.566 1.00 96.94 137 GLY A O 1
ATOM 1129 N N . LEU A 1 138 ? -6.370 -1.640 12.902 1.00 96.50 138 LEU A N 1
ATOM 1130 C CA . LEU A 1 138 ? -6.088 -2.142 14.249 1.00 96.50 138 LEU A CA 1
ATOM 1131 C C . LEU A 1 138 ? -5.137 -1.237 15.035 1.00 96.50 138 LEU A C 1
ATOM 1133 O O . LEU A 1 138 ? -5.449 -0.854 16.164 1.00 96.50 138 LEU A O 1
ATOM 1137 N N . LEU A 1 139 ? -3.993 -0.859 14.460 1.00 96.19 139 LEU A N 1
ATOM 1138 C CA . LEU A 1 139 ? -3.007 -0.056 15.185 1.00 96.19 139 LEU A CA 1
ATOM 1139 C C . LEU A 1 139 ? -3.563 1.324 15.557 1.00 96.19 139 LEU A C 1
ATOM 1141 O O . LEU A 1 139 ? -3.397 1.769 16.693 1.00 96.19 139 LEU A O 1
ATOM 1145 N N . LEU A 1 140 ? -4.297 1.990 14.662 1.00 95.56 140 LEU A N 1
ATOM 1146 C CA . LEU A 1 140 ? -4.861 3.316 14.951 1.00 95.56 140 LEU A CA 1
ATOM 1147 C C . LEU A 1 140 ? -6.162 3.295 15.761 1.00 95.56 140 LEU A C 1
ATOM 1149 O O . LEU A 1 140 ? -6.620 4.373 16.155 1.00 95.56 140 LEU A O 1
ATOM 1153 N N . SER A 1 141 ? -6.707 2.106 16.038 1.00 93.94 141 SER A N 1
ATOM 1154 C CA . SER A 1 141 ? -7.769 1.887 17.032 1.00 93.94 141 SER A CA 1
ATOM 1155 C C . SER A 1 141 ? -7.256 1.961 18.474 1.00 93.94 141 SER A C 1
ATOM 1157 O O . SER A 1 141 ? -8.041 2.040 19.417 1.00 93.94 141 SER A O 1
ATOM 1159 N N . THR A 1 142 ? -5.937 1.931 18.678 1.00 91.88 142 THR A N 1
ATOM 1160 C CA . THR A 1 142 ? -5.342 2.109 20.008 1.00 91.88 142 THR A CA 1
ATOM 1161 C C . THR A 1 142 ? -5.513 3.543 20.530 1.00 91.88 142 THR A C 1
ATOM 1163 O O . THR A 1 142 ? -5.874 4.468 19.797 1.00 91.88 142 THR A O 1
ATOM 1166 N N . ASP A 1 143 ? -5.248 3.741 21.826 1.00 92.00 143 ASP A N 1
ATOM 1167 C CA . ASP A 1 143 ? -5.352 5.050 22.477 1.00 92.00 143 ASP A CA 1
ATOM 1168 C C . ASP A 1 143 ? -4.584 6.134 21.698 1.00 92.00 143 ASP A C 1
ATOM 1170 O O . ASP A 1 143 ? -3.374 6.038 21.465 1.00 92.00 143 ASP A O 1
ATOM 1174 N N . LYS A 1 144 ? -5.290 7.218 21.359 1.00 92.62 144 LYS A N 1
ATOM 1175 C CA . LYS A 1 144 ? -4.744 8.387 20.661 1.00 92.62 144 LYS A CA 1
ATOM 1176 C C . LYS A 1 144 ? -3.525 8.986 21.369 1.00 92.62 144 LYS A C 1
ATOM 1178 O O . LYS A 1 144 ? -2.665 9.540 20.689 1.00 92.62 144 LYS A O 1
ATOM 1183 N N . LYS A 1 145 ? -3.402 8.849 22.695 1.00 95.25 145 LYS A N 1
ATOM 1184 C CA . LYS A 1 145 ? -2.223 9.302 23.459 1.00 95.25 145 LYS A CA 1
ATOM 1185 C C . LYS A 1 145 ? -0.937 8.565 23.072 1.00 95.25 145 LYS A C 1
ATOM 1187 O O . LYS A 1 145 ? 0.145 9.121 23.219 1.00 95.25 145 LYS A O 1
ATOM 1192 N N . LYS A 1 146 ? -1.040 7.334 22.562 1.00 94.69 146 LYS A N 1
ATOM 1193 C CA . LYS A 1 146 ? 0.099 6.485 22.167 1.00 94.69 146 LYS A CA 1
ATOM 1194 C C . LYS A 1 146 ? 0.407 6.553 20.672 1.00 94.69 146 LYS A C 1
ATOM 1196 O O . LYS A 1 146 ? 1.247 5.805 20.183 1.00 94.69 146 LYS A O 1
ATOM 1201 N N . ARG A 1 147 ? -0.259 7.437 19.927 1.00 92.62 147 ARG A N 1
ATOM 1202 C CA . ARG A 1 147 ? -0.257 7.413 18.459 1.00 92.62 147 ARG A CA 1
ATOM 1203 C C . ARG A 1 147 ? 1.124 7.606 17.834 1.00 92.62 147 ARG A C 1
ATOM 1205 O O . ARG A 1 147 ? 1.392 7.000 16.808 1.00 92.62 147 ARG A O 1
ATOM 1212 N N . SER A 1 148 ? 2.006 8.391 18.453 1.00 94.12 148 SER A N 1
ATOM 1213 C CA . SER A 1 148 ? 3.399 8.534 18.003 1.00 94.12 148 SER A CA 1
ATOM 1214 C C . SER A 1 148 ? 4.183 7.225 18.126 1.00 94.12 148 SER A C 1
ATOM 1216 O O . SER A 1 148 ? 4.860 6.828 17.183 1.00 94.12 148 SER A O 1
ATOM 1218 N N . LEU A 1 149 ? 4.043 6.522 19.254 1.00 96.12 149 LEU A N 1
ATOM 1219 C CA . LEU A 1 149 ? 4.673 5.219 19.477 1.00 96.12 149 LEU A CA 1
ATOM 1220 C C . LEU A 1 149 ? 4.121 4.162 18.515 1.00 96.12 149 LEU A C 1
ATOM 1222 O O . LEU A 1 149 ? 4.872 3.360 17.973 1.00 96.12 149 LEU A O 1
ATOM 1226 N N . VAL A 1 150 ? 2.811 4.189 18.278 1.00 95.88 150 VAL A N 1
ATOM 1227 C CA . VAL A 1 150 ? 2.138 3.300 17.325 1.00 95.88 150 VAL A CA 1
ATOM 1228 C C . VAL A 1 150 ? 2.602 3.568 15.899 1.00 95.88 150 VAL A C 1
ATOM 1230 O O . VAL A 1 150 ? 2.826 2.620 15.155 1.00 95.88 150 VAL A O 1
ATOM 1233 N N . LEU A 1 151 ? 2.782 4.836 15.523 1.00 96.12 151 LEU A N 1
ATOM 1234 C CA . LEU A 1 151 ? 3.309 5.204 14.214 1.00 96.12 151 LEU A CA 1
ATOM 1235 C C . LEU A 1 151 ? 4.753 4.719 14.045 1.00 96.12 151 LEU A C 1
ATOM 1237 O O . LEU A 1 151 ? 5.063 4.109 13.030 1.00 96.12 151 LEU A O 1
ATOM 1241 N N . LEU A 1 152 ? 5.604 4.902 15.059 1.00 97.06 152 LEU A N 1
ATOM 1242 C CA . LEU A 1 152 ? 6.970 4.373 15.051 1.00 97.06 152 LEU A CA 1
ATOM 1243 C C . LEU A 1 152 ? 6.983 2.845 14.904 1.00 97.06 152 LEU A C 1
ATOM 1245 O O . LEU A 1 152 ? 7.692 2.314 14.053 1.00 97.06 152 LEU A O 1
ATOM 1249 N N . PHE A 1 153 ? 6.169 2.142 15.696 1.00 97.31 153 PHE A N 1
ATOM 1250 C CA . PHE A 1 153 ? 6.025 0.690 15.605 1.00 97.31 153 PHE A CA 1
ATOM 1251 C C . PHE A 1 153 ? 5.546 0.261 14.212 1.00 97.31 153 PHE A C 1
ATOM 1253 O O . PHE A 1 153 ? 6.166 -0.594 13.588 1.00 97.31 153 PHE A O 1
ATOM 1260 N N . SER A 1 154 ? 4.496 0.901 13.694 1.00 96.62 154 SER A N 1
ATOM 1261 C CA . SER A 1 154 ? 3.966 0.670 12.348 1.00 96.62 154 SER A CA 1
ATOM 1262 C C . SER A 1 154 ? 5.045 0.830 11.278 1.00 96.62 154 SER A C 1
ATOM 1264 O O . SER A 1 154 ? 5.148 -0.017 10.396 1.00 96.62 154 SER A O 1
ATOM 1266 N N . THR A 1 155 ? 5.851 1.891 11.348 1.00 97.50 155 THR A N 1
ATOM 1267 C CA . THR A 1 155 ? 6.938 2.139 10.396 1.00 97.50 155 THR A CA 1
ATOM 1268 C C . THR A 1 155 ? 8.014 1.059 10.484 1.00 97.50 155 THR A C 1
ATOM 1270 O O . THR A 1 155 ? 8.400 0.522 9.452 1.00 97.50 155 THR A O 1
ATOM 1273 N N . ILE A 1 156 ? 8.456 0.675 11.688 1.00 97.88 156 ILE A N 1
ATOM 1274 C CA . ILE A 1 156 ? 9.460 -0.391 11.864 1.00 97.88 156 ILE A CA 1
ATOM 1275 C C . ILE A 1 156 ? 8.957 -1.712 11.278 1.00 97.88 156 ILE A C 1
ATOM 1277 O O . ILE A 1 156 ? 9.679 -2.368 10.527 1.00 97.88 156 ILE A O 1
ATOM 1281 N N . VAL A 1 157 ? 7.719 -2.097 11.596 1.00 97.25 157 VAL A N 1
ATOM 1282 C CA . VAL A 1 157 ? 7.125 -3.347 11.110 1.00 97.25 157 VAL A CA 1
ATOM 1283 C C . VAL A 1 157 ? 7.027 -3.329 9.583 1.00 97.25 157 VAL A C 1
ATOM 1285 O O . VAL A 1 157 ? 7.488 -4.277 8.955 1.00 97.25 157 VAL A O 1
ATOM 1288 N N . ARG A 1 158 ? 6.533 -2.233 8.986 1.00 95.38 158 ARG A N 1
ATOM 1289 C CA . ARG A 1 158 ? 6.411 -2.084 7.525 1.00 95.38 158 ARG A CA 1
ATOM 1290 C C . ARG A 1 158 ? 7.758 -2.150 6.805 1.00 95.38 158 ARG A C 1
ATOM 1292 O O . ARG A 1 158 ? 7.884 -2.864 5.819 1.00 95.38 158 ARG A O 1
ATOM 1299 N N . ILE A 1 159 ? 8.785 -1.472 7.325 1.00 95.88 159 ILE A N 1
ATOM 1300 C CA . ILE A 1 159 ? 10.149 -1.580 6.780 1.00 95.88 159 ILE A CA 1
ATOM 1301 C C . ILE A 1 159 ? 10.616 -3.037 6.846 1.00 95.88 159 ILE A C 1
ATOM 1303 O O . ILE A 1 159 ? 11.126 -3.563 5.861 1.00 95.88 159 ILE A O 1
ATOM 1307 N N . SER A 1 160 ? 10.412 -3.701 7.988 1.00 94.81 160 SER A N 1
ATOM 1308 C CA . SER A 1 160 ? 10.947 -5.042 8.251 1.00 94.81 160 SER A CA 1
ATOM 1309 C C . SER A 1 160 ? 10.503 -6.068 7.207 1.00 94.81 160 SER A C 1
ATOM 1311 O O . SER A 1 160 ? 11.349 -6.778 6.665 1.00 94.81 160 SER A O 1
ATOM 1313 N N . PHE A 1 161 ? 9.210 -6.131 6.877 1.00 89.38 161 PHE A N 1
ATOM 1314 C CA . PHE A 1 161 ? 8.715 -7.115 5.907 1.00 89.38 161 PHE A CA 1
ATOM 1315 C C . PHE A 1 161 ? 8.797 -6.660 4.444 1.00 89.38 161 PHE A C 1
ATOM 1317 O O . PHE A 1 161 ? 8.494 -7.457 3.565 1.00 89.38 161 PHE A O 1
ATOM 1324 N N . HIS A 1 162 ? 9.246 -5.434 4.156 1.00 91.06 162 HIS A N 1
ATOM 1325 C CA . HIS A 1 162 ? 9.549 -4.983 2.790 1.00 91.06 162 HIS A CA 1
ATOM 1326 C C . HIS A 1 162 ? 11.041 -5.017 2.446 1.00 91.06 162 HIS A C 1
ATOM 1328 O O . HIS A 1 162 ? 11.424 -4.709 1.321 1.00 91.06 162 HIS A O 1
ATOM 1334 N N . THR A 1 163 ? 11.902 -5.446 3.372 1.00 89.50 163 THR A N 1
ATOM 1335 C CA . THR A 1 163 ? 13.349 -5.585 3.121 1.00 89.50 163 THR A CA 1
ATOM 1336 C C . THR A 1 163 ? 13.687 -6.504 1.941 1.00 89.50 163 THR A C 1
ATOM 1338 O O . THR A 1 163 ? 14.710 -6.291 1.295 1.00 89.50 163 THR A O 1
ATOM 1341 N N . TYR A 1 164 ? 12.816 -7.461 1.596 1.00 83.38 164 TYR A N 1
ATOM 1342 C CA . TYR A 1 164 ? 12.989 -8.327 0.421 1.00 83.38 164 TYR A CA 1
ATOM 1343 C C . TYR A 1 164 ? 12.943 -7.568 -0.920 1.00 83.38 164 TYR A C 1
ATOM 1345 O O . TYR A 1 164 ? 13.420 -8.085 -1.924 1.00 83.38 164 TYR A O 1
ATOM 1353 N N . GLN A 1 165 ? 12.389 -6.350 -0.949 1.00 82.62 165 GLN A N 1
ATOM 1354 C CA . GLN A 1 165 ? 12.325 -5.483 -2.136 1.00 82.62 165 GLN A CA 1
ATOM 1355 C C . GLN A 1 165 ? 13.560 -4.570 -2.266 1.00 82.62 165 GLN A C 1
ATOM 1357 O O . GLN A 1 165 ? 13.598 -3.690 -3.130 1.00 82.62 165 GLN A O 1
ATOM 1362 N N . GLY A 1 166 ? 14.550 -4.742 -1.383 1.00 86.44 166 GLY A N 1
ATOM 1363 C CA . GLY A 1 166 ? 15.712 -3.871 -1.240 1.00 86.44 166 GLY A CA 1
ATOM 1364 C C . GLY A 1 166 ? 15.500 -2.774 -0.192 1.00 86.44 166 GLY A C 1
ATOM 1365 O O . GLY A 1 166 ? 14.386 -2.304 0.044 1.00 86.44 166 GLY A O 1
ATOM 1366 N N . MET A 1 167 ? 16.593 -2.340 0.443 1.00 88.00 167 MET A N 1
ATOM 1367 C CA . MET A 1 167 ? 16.547 -1.389 1.566 1.00 88.00 167 MET A CA 1
ATOM 1368 C C . MET A 1 167 ? 15.896 -0.051 1.187 1.00 88.00 167 MET A C 1
ATOM 1370 O O . MET A 1 167 ? 15.108 0.492 1.957 1.00 88.00 167 MET A O 1
ATOM 1374 N N . VAL A 1 168 ? 16.182 0.471 -0.010 1.00 89.44 168 VAL A N 1
ATOM 1375 C CA . VAL A 1 168 ? 15.610 1.745 -0.479 1.00 89.44 168 VAL A CA 1
ATOM 1376 C C . VAL A 1 168 ? 14.096 1.635 -0.634 1.00 89.44 168 VAL A C 1
ATOM 1378 O O . VAL A 1 168 ? 13.370 2.467 -0.099 1.00 89.44 168 VAL A O 1
ATOM 1381 N N . SER A 1 169 ? 13.612 0.577 -1.290 1.00 89.81 169 SER A N 1
ATOM 1382 C CA . SER A 1 169 ? 12.179 0.298 -1.433 1.00 89.81 169 SER A CA 1
ATOM 1383 C C . SER A 1 169 ? 11.506 0.154 -0.069 1.00 89.81 169 SER A C 1
ATOM 1385 O O . SER A 1 169 ? 10.484 0.789 0.182 1.00 89.81 169 SER A O 1
ATOM 1387 N N . ALA A 1 170 ? 12.122 -0.594 0.853 1.00 91.69 170 ALA A N 1
ATOM 1388 C CA . ALA A 1 170 ? 11.612 -0.774 2.209 1.00 91.69 170 ALA A CA 1
ATOM 1389 C C . ALA A 1 170 ? 11.481 0.556 2.970 1.00 91.69 170 ALA A C 1
ATOM 1391 O O . ALA A 1 170 ? 10.482 0.781 3.653 1.00 91.69 170 ALA A O 1
ATOM 1392 N N . LEU A 1 171 ? 12.455 1.463 2.831 1.00 93.38 171 LEU A N 1
ATOM 1393 C CA . LEU A 1 171 ? 12.410 2.798 3.430 1.00 93.38 171 LEU A CA 1
ATOM 1394 C C . LEU A 1 171 ? 11.351 3.690 2.775 1.00 93.38 171 LEU A C 1
ATOM 1396 O O . LEU A 1 171 ? 10.607 4.365 3.486 1.00 93.38 171 LEU A O 1
ATOM 1400 N N . VAL A 1 172 ? 11.242 3.685 1.444 1.00 93.44 172 VAL A N 1
ATOM 1401 C CA . VAL A 1 172 ? 10.216 4.459 0.729 1.00 93.44 172 VAL A CA 1
ATOM 1402 C C . VAL A 1 172 ? 8.817 3.994 1.128 1.00 93.44 172 VAL A C 1
ATOM 1404 O O . VAL A 1 172 ? 7.980 4.822 1.491 1.00 93.44 172 VAL A O 1
ATOM 1407 N N . ILE A 1 173 ? 8.563 2.686 1.150 1.00 93.75 173 ILE A N 1
ATOM 1408 C CA . ILE A 1 173 ? 7.242 2.154 1.496 1.00 93.75 173 ILE A CA 1
ATOM 1409 C C . ILE A 1 173 ? 6.962 2.321 2.998 1.00 93.75 173 ILE A C 1
ATOM 1411 O O . ILE A 1 173 ? 5.896 2.783 3.410 1.00 93.75 173 ILE A O 1
ATOM 1415 N N . GLY A 1 174 ? 7.939 2.003 3.845 1.00 95.19 174 GLY A N 1
ATOM 1416 C CA . GLY A 1 174 ? 7.813 2.095 5.295 1.00 95.19 174 GLY A CA 1
ATOM 1417 C C . GLY A 1 174 ? 7.616 3.519 5.815 1.00 95.19 174 GLY A C 1
ATOM 1418 O O . GLY A 1 174 ? 6.814 3.745 6.726 1.00 95.19 174 GLY A O 1
ATOM 1419 N N . VAL A 1 175 ? 8.339 4.480 5.234 1.00 96.19 175 VAL A N 1
ATOM 1420 C CA . VAL A 1 175 ? 8.347 5.879 5.674 1.00 96.19 175 VAL A CA 1
ATOM 1421 C C . VAL A 1 175 ? 7.458 6.735 4.783 1.00 96.19 175 VAL A C 1
ATOM 1423 O O . VAL A 1 175 ? 6.452 7.244 5.262 1.00 96.19 175 VAL A O 1
ATOM 1426 N N . ALA A 1 176 ? 7.790 6.914 3.504 1.00 95.69 176 ALA A N 1
ATOM 1427 C CA . ALA A 1 176 ? 7.096 7.883 2.654 1.00 95.69 176 ALA A CA 1
ATOM 1428 C C . ALA A 1 176 ? 5.639 7.465 2.391 1.00 95.69 176 ALA A C 1
ATOM 1430 O O . ALA A 1 176 ? 4.707 8.208 2.711 1.00 95.69 176 ALA A O 1
ATOM 1431 N N . PHE A 1 177 ? 5.438 6.242 1.895 1.00 93.81 177 PHE A N 1
ATOM 1432 C CA . PHE A 1 177 ? 4.112 5.690 1.620 1.00 93.81 177 PHE A CA 1
ATOM 1433 C C . PHE A 1 177 ? 3.304 5.508 2.918 1.00 93.81 177 PHE A C 1
ATOM 1435 O O . PHE A 1 177 ? 2.175 5.989 3.023 1.00 93.81 177 PHE A O 1
ATOM 1442 N N . GLY A 1 178 ? 3.902 4.907 3.953 1.00 96.19 178 GLY A N 1
ATOM 1443 C CA . GLY A 1 178 ? 3.259 4.702 5.255 1.00 96.19 178 GLY A CA 1
ATOM 1444 C C . GLY A 1 178 ? 2.812 5.999 5.946 1.00 96.19 178 GLY A C 1
ATOM 1445 O O . GLY A 1 178 ? 1.680 6.085 6.431 1.00 96.19 178 GLY A O 1
ATOM 1446 N N . LEU A 1 179 ? 3.656 7.040 5.962 1.00 97.31 179 LEU A N 1
ATOM 1447 C CA . LEU A 1 179 ? 3.297 8.344 6.536 1.00 97.31 179 LEU A CA 1
ATOM 1448 C C . LEU A 1 179 ? 2.220 9.057 5.716 1.00 97.31 179 LEU A C 1
ATOM 1450 O O . LEU A 1 179 ? 1.349 9.704 6.305 1.00 97.31 179 LEU A O 1
ATOM 1454 N N . PHE A 1 180 ? 2.239 8.925 4.386 1.00 98.12 180 PHE A N 1
ATOM 1455 C CA . PHE A 1 180 ? 1.176 9.451 3.532 1.00 98.12 180 PHE A CA 1
ATOM 1456 C C . PHE A 1 180 ? -0.173 8.800 3.856 1.00 98.12 180 PHE A C 1
ATOM 1458 O O . PHE A 1 180 ? -1.142 9.513 4.123 1.00 98.12 180 PHE A O 1
ATOM 1465 N N . TYR A 1 181 ? -0.226 7.466 3.923 1.00 97.94 181 TYR A N 1
ATOM 1466 C CA . TYR A 1 181 ? -1.438 6.719 4.277 1.00 97.94 181 TYR A CA 1
ATOM 1467 C C . TYR A 1 181 ? -1.953 7.125 5.655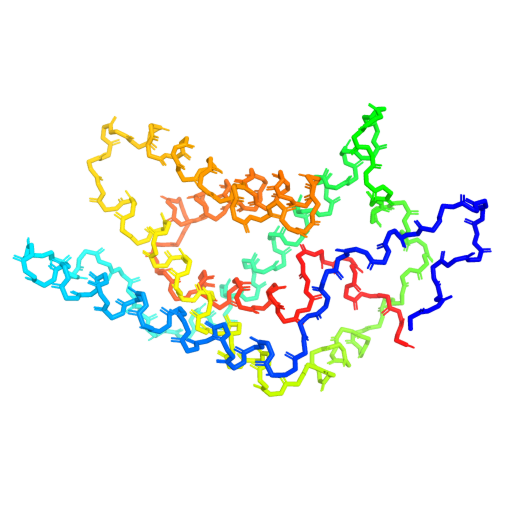 1.00 97.94 181 TYR A C 1
ATOM 1469 O O . TYR A 1 181 ? -3.129 7.460 5.814 1.00 97.94 181 TYR A O 1
ATOM 1477 N N . TYR A 1 182 ? -1.055 7.203 6.640 1.00 97.38 182 TYR A N 1
ATOM 1478 C CA . TYR A 1 182 ? -1.387 7.689 7.973 1.00 97.38 182 TYR A CA 1
ATOM 1479 C C . TYR A 1 182 ? -1.962 9.116 7.944 1.00 97.38 182 TYR A C 1
ATOM 1481 O O . TYR A 1 182 ? -3.001 9.380 8.552 1.00 97.38 182 TYR A O 1
ATOM 1489 N N . TYR A 1 183 ? -1.333 10.060 7.243 1.00 97.75 183 TYR A N 1
ATOM 1490 C CA . TYR A 1 183 ? -1.836 11.432 7.157 1.00 97.75 183 TYR A CA 1
ATOM 1491 C C . TYR A 1 183 ? -3.226 11.482 6.515 1.00 97.75 183 TYR A C 1
ATOM 1493 O O . TYR A 1 183 ? -4.151 12.070 7.083 1.00 97.75 183 TYR A O 1
ATOM 1501 N N . MET A 1 184 ? -3.388 10.838 5.361 1.00 98.12 184 MET A N 1
ATOM 1502 C CA . MET A 1 184 ? -4.639 10.834 4.610 1.00 98.12 184 MET A CA 1
ATOM 1503 C C . MET A 1 184 ? -5.773 10.216 5.429 1.00 98.12 184 MET A C 1
ATOM 1505 O O . MET A 1 184 ? -6.830 10.840 5.577 1.00 98.12 184 MET A O 1
ATOM 1509 N N . TYR A 1 185 ? -5.528 9.063 6.057 1.00 97.50 185 TYR A N 1
ATOM 1510 C CA . TYR A 1 185 ? -6.532 8.370 6.862 1.00 97.50 185 TYR A CA 1
ATOM 1511 C C . TYR A 1 185 ? -6.979 9.200 8.063 1.00 97.50 185 TYR A C 1
ATOM 1513 O O . TYR A 1 185 ? -8.158 9.287 8.393 1.00 97.50 185 TYR A O 1
ATOM 1521 N N . THR A 1 186 ? -6.031 9.870 8.713 1.00 95.31 186 THR A N 1
ATOM 1522 C CA . THR A 1 186 ? -6.306 10.567 9.973 1.00 95.31 186 THR A CA 1
ATOM 1523 C C . THR A 1 186 ? -6.812 11.987 9.805 1.00 95.31 186 THR A C 1
ATOM 1525 O O . THR A 1 186 ? -7.390 12.535 10.745 1.00 95.31 186 THR A O 1
ATOM 1528 N N . ARG A 1 187 ? -6.577 12.604 8.643 1.00 96.12 187 ARG A N 1
ATOM 1529 C CA . ARG A 1 187 ? -6.882 14.020 8.404 1.00 96.12 187 ARG A CA 1
ATOM 1530 C C . ARG A 1 187 ? -7.849 14.277 7.258 1.00 96.12 187 ARG A C 1
ATOM 1532 O O . ARG A 1 187 ? -8.380 15.384 7.205 1.00 96.12 187 ARG A O 1
ATOM 1539 N N . LYS A 1 188 ? -8.045 13.336 6.331 1.00 96.56 188 LYS A N 1
ATOM 1540 C CA . LYS A 1 188 ? -8.805 13.578 5.092 1.00 96.56 188 LYS A CA 1
ATOM 1541 C C . LYS A 1 188 ? -9.999 12.652 4.932 1.00 96.56 188 LYS A C 1
ATOM 1543 O O . LYS A 1 188 ? -11.102 13.140 4.706 1.00 96.56 188 LYS A O 1
ATOM 1548 N N . ASN A 1 189 ? -9.790 11.346 5.037 1.00 95.31 189 ASN A N 1
ATOM 1549 C CA . ASN A 1 189 ? -10.850 10.364 4.850 1.00 95.31 189 ASN A CA 1
ATOM 1550 C C . ASN A 1 189 ? -10.586 9.153 5.740 1.00 95.31 189 ASN A C 1
ATOM 1552 O O . ASN A 1 189 ? -9.620 8.439 5.503 1.00 95.31 189 ASN A O 1
ATOM 1556 N N . ASP A 1 190 ? -11.445 8.930 6.732 1.00 95.38 190 ASP A N 1
ATOM 1557 C CA . ASP A 1 190 ? -11.311 7.836 7.695 1.00 95.38 190 ASP A CA 1
ATOM 1558 C C . ASP A 1 190 ? -12.079 6.567 7.295 1.00 95.38 190 ASP A C 1
ATOM 1560 O O . ASP A 1 190 ? -12.190 5.640 8.092 1.00 95.38 190 ASP A O 1
ATOM 1564 N N . ASN A 1 191 ? -12.595 6.494 6.065 1.00 97.44 191 ASN A N 1
ATOM 1565 C CA . ASN A 1 191 ? -13.026 5.236 5.468 1.00 97.44 191 ASN A CA 1
ATOM 1566 C C . ASN A 1 191 ? -11.785 4.446 5.035 1.00 97.44 191 ASN A C 1
ATOM 1568 O O . ASN A 1 191 ? -10.987 4.956 4.257 1.00 97.44 191 ASN A O 1
ATOM 1572 N N . LEU A 1 192 ? -11.630 3.210 5.501 1.00 98.06 192 LEU A N 1
ATOM 1573 C CA . LEU A 1 192 ? -10.493 2.339 5.186 1.00 98.06 192 LEU A CA 1
ATOM 1574 C C . LEU A 1 192 ? -10.512 1.822 3.740 1.00 98.06 192 LEU A C 1
ATOM 1576 O O . LEU A 1 192 ? -9.457 1.606 3.151 1.00 98.06 192 LEU A O 1
ATOM 1580 N N . LEU A 1 193 ? -11.699 1.651 3.147 1.00 98.12 193 LEU A N 1
ATOM 1581 C CA . LEU A 1 193 ? -11.850 0.967 1.859 1.00 98.12 193 LEU A CA 1
ATOM 1582 C C . LEU A 1 193 ? -11.049 1.607 0.697 1.00 98.12 193 LEU A C 1
ATOM 1584 O O . LEU A 1 193 ? -10.440 0.866 -0.073 1.00 98.12 193 LEU A O 1
ATOM 1588 N N . PRO A 1 194 ? -10.965 2.947 0.564 1.00 98.31 194 PRO A N 1
ATOM 1589 C CA . PRO A 1 194 ? -10.075 3.586 -0.402 1.00 98.31 194 PRO A CA 1
ATOM 1590 C C . PRO A 1 194 ? -8.586 3.275 -0.216 1.00 98.31 194 PRO A C 1
ATOM 1592 O O . PRO A 1 194 ? -7.868 3.230 -1.208 1.00 98.31 194 PRO A O 1
ATOM 1595 N N . TYR A 1 195 ? -8.116 3.061 1.016 1.00 98.50 195 TYR A N 1
ATOM 1596 C CA . TYR A 1 195 ? -6.716 2.710 1.285 1.00 98.50 195 TYR A CA 1
ATOM 1597 C C . TYR A 1 195 ? -6.434 1.263 0.899 1.00 98.50 195 TYR A C 1
ATOM 1599 O O . TYR A 1 195 ? -5.384 0.995 0.331 1.00 98.50 195 TYR A O 1
ATOM 1607 N N . PHE A 1 196 ? -7.400 0.361 1.108 1.00 98.50 196 PHE A N 1
ATOM 1608 C CA . PHE A 1 196 ? -7.302 -1.024 0.632 1.00 98.50 196 PHE A CA 1
ATOM 1609 C C . PHE A 1 196 ? -7.151 -1.051 -0.889 1.00 98.50 196 PHE A C 1
ATOM 1611 O O . PHE A 1 196 ? -6.261 -1.707 -1.418 1.00 98.50 196 PHE A O 1
ATOM 1618 N N . LEU A 1 197 ? -7.989 -0.276 -1.586 1.00 98.38 197 LEU A N 1
ATOM 1619 C CA . LEU A 1 197 ? -7.947 -0.169 -3.040 1.00 98.38 197 LEU A CA 1
ATOM 1620 C C . LEU A 1 197 ? -6.669 0.523 -3.532 1.00 98.38 197 LEU A C 1
ATOM 1622 O O . LEU A 1 197 ? -6.043 0.036 -4.464 1.00 98.38 197 LEU A O 1
ATOM 1626 N N . GLY A 1 198 ? -6.267 1.637 -2.916 1.00 98.38 198 GLY A N 1
ATOM 1627 C CA . GLY A 1 198 ? -5.048 2.357 -3.289 1.00 98.38 198 GLY A CA 1
ATOM 1628 C C . GLY A 1 198 ? -3.786 1.506 -3.127 1.00 98.38 198 GLY A C 1
ATOM 1629 O O . GLY A 1 198 ? -2.914 1.542 -3.993 1.00 98.38 198 GLY A O 1
ATOM 1630 N N . HIS A 1 199 ? -3.726 0.706 -2.059 1.00 98.50 199 HIS A N 1
ATOM 1631 C CA . HIS A 1 199 ? -2.646 -0.247 -1.816 1.00 98.50 199 HIS A CA 1
ATOM 1632 C C . HIS A 1 199 ? -2.671 -1.356 -2.868 1.00 98.50 199 HIS A C 1
ATOM 1634 O O . HIS A 1 199 ? -1.665 -1.599 -3.524 1.00 98.50 199 HIS A O 1
ATOM 1640 N N . ALA A 1 200 ? -3.835 -1.969 -3.102 1.00 98.25 200 ALA A N 1
ATOM 1641 C CA . ALA A 1 200 ? -3.982 -3.024 -4.099 1.00 98.25 200 ALA A CA 1
ATOM 1642 C C . ALA A 1 200 ? -3.556 -2.563 -5.504 1.00 98.25 200 ALA A C 1
ATOM 1644 O O . ALA A 1 200 ? -2.892 -3.306 -6.217 1.00 98.25 200 ALA A O 1
ATOM 1645 N N . LEU A 1 201 ? -3.886 -1.328 -5.898 1.00 98.00 201 LEU A N 1
ATOM 1646 C CA . LEU A 1 201 ? -3.420 -0.755 -7.165 1.00 98.00 201 LEU A CA 1
ATOM 1647 C C . LEU A 1 201 ? -1.888 -0.639 -7.204 1.00 98.00 201 LEU A C 1
ATOM 1649 O O . LEU A 1 201 ? -1.289 -0.972 -8.221 1.00 98.00 201 LEU A O 1
ATOM 1653 N N . ALA A 1 202 ? -1.249 -0.226 -6.106 1.00 96.31 202 ALA A N 1
ATOM 1654 C CA . ALA A 1 202 ? 0.210 -0.167 -6.023 1.00 96.31 202 ALA A CA 1
ATOM 1655 C C . ALA A 1 202 ? 0.868 -1.553 -6.110 1.00 96.31 202 ALA A C 1
ATOM 1657 O O . ALA A 1 202 ? 1.890 -1.693 -6.774 1.00 96.31 202 ALA A O 1
ATOM 1658 N N . ASP A 1 203 ? 0.268 -2.586 -5.522 1.00 94.75 203 ASP A N 1
ATOM 1659 C CA . ASP A 1 203 ? 0.775 -3.959 -5.641 1.00 94.75 203 ASP A CA 1
ATOM 1660 C C . ASP A 1 203 ? 0.652 -4.509 -7.069 1.00 94.75 203 ASP A C 1
ATOM 1662 O O . ASP A 1 203 ? 1.487 -5.299 -7.501 1.00 94.75 203 ASP A O 1
ATOM 1666 N N . MET A 1 204 ? -0.377 -4.091 -7.813 1.00 94.62 204 MET A N 1
ATOM 1667 C CA . MET A 1 204 ? -0.615 -4.560 -9.181 1.00 94.62 204 MET A CA 1
ATOM 1668 C C . MET A 1 204 ? 0.397 -4.003 -10.188 1.00 94.62 204 MET A C 1
ATOM 1670 O O . MET A 1 204 ? 0.812 -4.718 -11.097 1.00 94.62 204 MET A O 1
ATOM 1674 N N . VAL A 1 205 ? 0.758 -2.721 -10.074 1.00 92.56 205 VAL A N 1
ATOM 1675 C CA . VAL A 1 205 ? 1.539 -2.016 -11.114 1.00 92.56 205 VAL A CA 1
ATOM 1676 C C . VAL A 1 205 ? 2.795 -1.309 -10.596 1.00 92.56 205 VAL A C 1
ATOM 1678 O O . VAL A 1 205 ? 3.551 -0.740 -11.385 1.00 92.56 205 VAL A O 1
ATOM 1681 N N . GLY A 1 206 ? 3.055 -1.381 -9.292 1.00 90.94 206 GLY A N 1
ATOM 1682 C CA . GLY A 1 206 ? 4.186 -0.754 -8.617 1.00 90.94 206 GLY A CA 1
ATOM 1683 C C . GLY A 1 206 ? 3.819 0.527 -7.861 1.00 90.94 206 GLY A C 1
ATOM 1684 O O . GLY A 1 206 ? 2.773 1.143 -8.057 1.00 90.94 206 GLY A O 1
ATOM 1685 N N . THR A 1 207 ? 4.731 0.949 -6.985 1.00 90.31 207 THR A N 1
ATOM 1686 C CA . THR A 1 207 ? 4.566 2.107 -6.090 1.00 90.31 207 THR A CA 1
ATOM 1687 C C . THR A 1 207 ? 5.006 3.436 -6.701 1.00 90.31 207 THR A C 1
ATOM 1689 O O . THR A 1 207 ? 4.918 4.451 -6.027 1.00 90.31 207 THR A O 1
ATOM 1692 N N . SER A 1 208 ? 5.485 3.456 -7.947 1.00 92.19 208 SER A N 1
ATOM 1693 C CA . SER A 1 208 ? 5.870 4.671 -8.678 1.00 92.19 208 SER A CA 1
ATOM 1694 C C . SER A 1 208 ? 4.724 5.109 -9.588 1.00 92.19 208 SER A C 1
ATOM 1696 O O . SER A 1 208 ? 4.135 4.282 -10.282 1.00 92.19 208 SER A O 1
ATOM 1698 N N . PHE A 1 209 ? 4.401 6.404 -9.610 1.00 95.31 209 PHE A N 1
ATOM 1699 C CA . PHE A 1 209 ? 3.418 6.925 -10.558 1.00 95.31 209 PHE A CA 1
ATOM 1700 C C . PHE A 1 209 ? 4.031 7.053 -11.954 1.00 95.31 209 PHE A C 1
ATOM 1702 O O . PHE A 1 209 ? 3.411 6.659 -12.941 1.00 95.31 209 PHE A O 1
ATOM 1709 N N . PHE A 1 210 ? 5.258 7.568 -12.058 1.00 93.50 210 PHE A N 1
ATOM 1710 C CA . PHE A 1 210 ? 5.894 7.756 -13.363 1.00 93.50 210 PHE A CA 1
ATOM 1711 C C . PHE A 1 210 ? 6.265 6.444 -14.060 1.00 93.50 210 PHE A C 1
ATOM 1713 O O . PHE A 1 210 ? 6.253 6.386 -15.290 1.00 93.50 210 PHE A O 1
ATOM 1720 N N . SER A 1 211 ? 6.516 5.362 -13.315 1.00 90.56 211 SER A N 1
ATOM 1721 C CA . SER A 1 211 ? 6.757 4.045 -13.917 1.00 90.56 211 SER A CA 1
ATOM 1722 C C . SER A 1 211 ? 5.576 3.550 -14.762 1.00 90.56 211 SER A C 1
ATOM 1724 O O . SER A 1 211 ? 5.790 2.766 -15.687 1.00 90.56 211 SER A O 1
ATOM 1726 N N . LEU A 1 212 ? 4.356 4.053 -14.520 1.00 91.94 212 LEU A N 1
ATOM 1727 C CA . LEU A 1 212 ? 3.167 3.748 -15.322 1.00 91.94 212 LEU A CA 1
ATOM 1728 C C . LEU A 1 212 ? 3.291 4.202 -16.784 1.00 91.94 212 LEU A C 1
ATOM 1730 O O . LEU A 1 212 ? 2.603 3.675 -17.654 1.00 91.94 212 LEU A O 1
ATOM 1734 N N . PHE A 1 213 ? 4.175 5.156 -17.063 1.00 94.12 213 PHE A N 1
ATOM 1735 C CA . PHE A 1 213 ? 4.391 5.725 -18.392 1.00 94.12 213 PHE A CA 1
ATOM 1736 C C . PHE A 1 213 ? 5.651 5.178 -19.071 1.00 94.12 213 PHE A C 1
ATOM 1738 O O . PHE A 1 213 ? 6.091 5.695 -20.092 1.00 94.12 213 PHE A O 1
ATOM 1745 N N . ILE A 1 214 ? 6.270 4.127 -18.533 1.00 88.12 214 ILE A N 1
ATOM 1746 C CA . ILE A 1 214 ? 7.325 3.412 -19.258 1.00 88.12 214 ILE A CA 1
ATOM 1747 C C . ILE A 1 214 ? 6.639 2.541 -20.323 1.00 88.12 214 ILE A C 1
ATOM 1749 O O . ILE A 1 214 ? 5.760 1.743 -19.984 1.00 88.12 214 ILE A O 1
ATOM 1753 N N . ALA A 1 215 ? 7.016 2.681 -21.595 1.00 74.00 215 ALA A N 1
ATOM 1754 C CA . ALA A 1 215 ? 6.489 1.838 -22.671 1.00 74.00 215 ALA A CA 1
ATOM 1755 C C . ALA A 1 215 ? 6.819 0.351 -22.418 1.00 74.00 215 ALA A C 1
ATOM 1757 O O . ALA A 1 215 ? 7.895 0.030 -21.902 1.00 74.00 215 ALA A O 1
ATOM 1758 N N . GLY A 1 216 ? 5.853 -0.529 -22.705 1.00 61.34 216 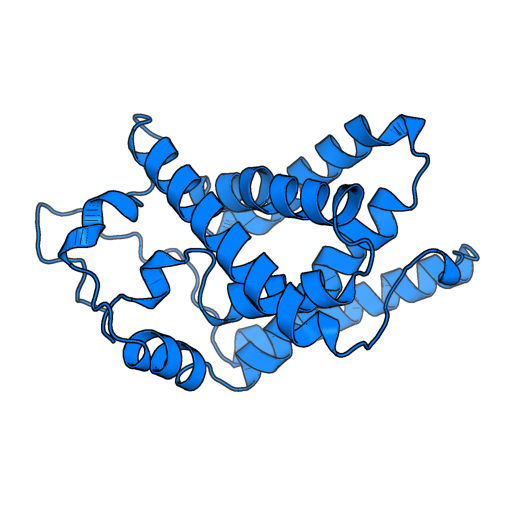GLY A N 1
ATOM 1759 C CA . GLY A 1 216 ? 5.968 -1.987 -22.550 1.00 61.34 216 GLY A CA 1
ATOM 1760 C C . GLY A 1 216 ? 6.755 -2.659 -23.665 1.00 61.34 216 GLY A C 1
ATOM 1761 O O . GLY A 1 216 ? 6.770 -2.107 -24.786 1.00 61.34 216 GLY A O 1
#

Organism: Streptococcus suis (NCBI:txid1307)

Foldseek 3Di:
DPPPPPPDDDDPLPPQLDDQDLVNLVVLQVVLVVVVVVVVVVCVVVVPDQVQQFADDDPCLVVLLVVLLLVLQALLLVLLLVQCPD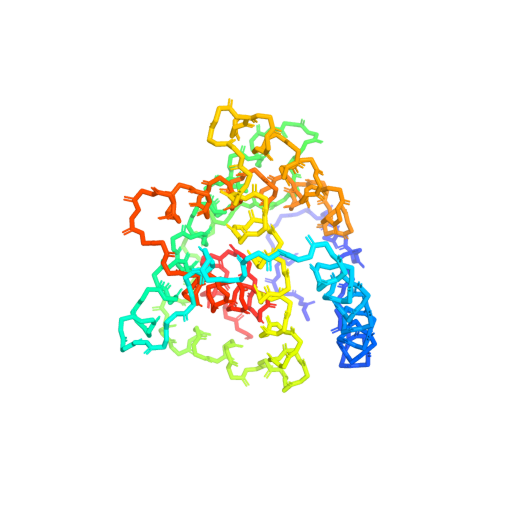PPRNSVRNLVVCVVPFQPDVVLLVVLLVPQDPSLLVSLLVVLCSLCCVLLNVLVVDDPVCVVVSLVVQLVVQLVVCCSNPNSRSNSCSPRSSVSLVCCCVPPNVHSSSSSSSRSVCSRRHSHNRSSRNHD

InterPro domains:
  IPR003675 CAAX prenyl protease 2/Lysostaphin resistance protein A-like domain [PF02517] (120-204)

Radius of gyration: 18.06 Å; chains: 1; bounding box: 47×34×47 Å

Secondary structure (DSSP, 8-state):
--SSTTSSS-----TTS-PPPHHHHHHHHHHHHHHHHHHHHHHHHTT--GGGS-----TTHHHHHHHHHHHHHHHHHHHHHHHHTSTTT--S--GGGGGGGS---HHHHHHHHHTS-HHHHHHHHHHHHHHHIIIIIIGGGS-GGGHHHHHHHHHHHHHHHHGGG-HHHHHIIIIIIHHHHHHHHHHT---SHHHHHHHHHHHHH-S-SGGGGS--